Protein AF-A0A845QQ57-F1 (afdb_monomer_lite)

Structure (mmCIF, N/CA/C/O backbone):
data_AF-A0A845QQ57-F1
#
_entry.id   AF-A0A845QQ57-F1
#
loop_
_atom_site.group_PDB
_atom_site.id
_atom_site.type_symbol
_atom_site.label_atom_id
_atom_site.label_alt_id
_atom_site.label_comp_id
_atom_site.label_asym_id
_atom_site.label_entity_id
_atom_site.label_seq_id
_atom_site.pdbx_PDB_ins_code
_atom_site.Cartn_x
_atom_site.Cartn_y
_atom_site.Cartn_z
_atom_site.occupancy
_atom_site.B_iso_or_equiv
_atom_site.auth_seq_id
_atom_site.auth_comp_id
_atom_site.auth_asym_id
_atom_site.auth_atom_id
_atom_site.pdbx_PDB_model_num
ATOM 1 N N . MET A 1 1 ? -27.580 30.326 22.589 1.00 35.38 1 MET A N 1
ATOM 2 C CA . MET A 1 1 ? -28.104 28.944 22.524 1.00 35.38 1 MET A CA 1
ATOM 3 C C . MET A 1 1 ? -27.007 28.004 22.996 1.00 35.38 1 MET A C 1
ATOM 5 O O . MET A 1 1 ? -25.997 27.880 22.315 1.00 35.38 1 MET A O 1
ATOM 9 N N . GLY A 1 2 ? -27.140 27.475 24.214 1.00 32.56 2 GLY A N 1
ATOM 10 C CA . GLY A 1 2 ? -26.112 26.666 24.874 1.00 32.56 2 GLY A CA 1
ATOM 11 C C . GLY A 1 2 ? -26.039 25.252 24.303 1.00 32.56 2 GLY A C 1
ATOM 12 O O . GLY A 1 2 ? -27.071 24.632 24.064 1.00 32.56 2 GLY A O 1
ATOM 13 N N . ARG A 1 3 ? -24.820 24.754 24.075 1.00 31.44 3 ARG A N 1
ATOM 14 C CA . ARG A 1 3 ? -24.555 23.356 23.721 1.00 31.44 3 ARG A CA 1
ATOM 15 C C . ARG A 1 3 ? -23.976 22.660 24.949 1.00 31.44 3 ARG A C 1
ATOM 17 O O . ARG A 1 3 ? -22.948 23.081 25.473 1.00 31.44 3 ARG A O 1
ATOM 24 N N . TYR A 1 4 ? -24.680 21.641 25.424 1.00 33.72 4 TYR A N 1
ATOM 25 C CA . TYR A 1 4 ? -24.275 20.802 26.543 1.00 33.72 4 TYR A CA 1
ATOM 26 C C . TYR A 1 4 ? -23.057 19.962 26.132 1.00 33.72 4 TYR A C 1
ATOM 28 O O . TYR A 1 4 ? -23.135 19.158 25.208 1.00 33.72 4 TYR A O 1
ATOM 36 N N . PHE A 1 5 ? -21.925 20.178 26.802 1.00 31.48 5 PHE A N 1
ATOM 37 C CA . PHE A 1 5 ? -20.729 19.343 26.697 1.00 31.48 5 PHE A CA 1
ATOM 38 C C . PHE A 1 5 ? -20.850 18.186 27.693 1.00 31.48 5 PHE A C 1
ATOM 40 O O . PHE A 1 5 ? -20.710 18.396 28.899 1.00 31.48 5 PHE A O 1
ATOM 47 N N . TYR A 1 6 ? -21.066 16.964 27.208 1.00 32.72 6 TYR A N 1
ATOM 48 C CA . TYR A 1 6 ? -20.829 15.766 28.012 1.00 32.72 6 TYR A CA 1
ATOM 49 C C . TYR A 1 6 ? -19.316 15.540 28.109 1.00 32.72 6 TYR A C 1
ATOM 51 O O . TYR A 1 6 ? -18.673 15.081 27.169 1.00 32.72 6 TYR A O 1
ATOM 59 N N . LYS A 1 7 ? -18.726 15.913 29.249 1.00 33.28 7 LYS A N 1
ATOM 60 C CA . LYS A 1 7 ? -17.353 15.541 29.606 1.00 33.28 7 LYS A CA 1
ATOM 61 C C . LYS A 1 7 ? -17.366 14.089 30.084 1.00 33.28 7 LYS A C 1
ATOM 63 O O . LYS A 1 7 ? -17.662 13.836 31.247 1.00 33.28 7 LYS A O 1
ATOM 68 N N . HIS A 1 8 ? -17.032 13.142 29.215 1.00 32.25 8 HIS A N 1
ATOM 69 C CA . HIS A 1 8 ? -16.633 11.811 29.665 1.00 32.25 8 HIS A CA 1
ATOM 70 C C . HIS A 1 8 ? -15.231 11.914 30.285 1.00 32.25 8 HIS A C 1
ATOM 72 O O . HIS A 1 8 ? -14.228 11.951 29.579 1.00 32.25 8 HIS A O 1
ATOM 78 N N . GLN A 1 9 ? -15.158 12.024 31.614 1.00 32.19 9 GLN A N 1
ATOM 79 C CA . GLN A 1 9 ? -13.936 11.743 32.369 1.00 32.19 9 GLN A CA 1
ATOM 80 C C . GLN A 1 9 ? -13.833 10.222 32.548 1.00 32.19 9 GLN A C 1
ATOM 82 O O . GLN A 1 9 ? -14.700 9.651 33.212 1.00 32.19 9 GLN A O 1
ATOM 87 N N . PRO A 1 10 ? -12.807 9.543 32.007 1.00 36.72 10 PRO A N 1
ATOM 88 C CA . PRO A 1 10 ? -12.546 8.165 32.381 1.00 36.72 10 PRO A CA 1
ATOM 89 C C . PRO A 1 10 ? -11.956 8.169 33.795 1.00 36.72 10 PRO A C 1
ATOM 91 O O . PRO A 1 10 ? -10.810 8.565 34.011 1.00 36.72 10 PRO A O 1
ATOM 94 N N . LEU A 1 11 ? -12.757 7.763 34.780 1.00 35.47 11 LEU A N 1
ATOM 95 C CA . LEU A 1 11 ? -12.258 7.417 36.107 1.00 35.47 11 LEU A CA 1
ATOM 96 C C . LEU A 1 11 ? -11.446 6.125 35.977 1.00 35.47 11 LEU A C 1
ATOM 98 O O . LEU A 1 11 ? -11.976 5.022 36.053 1.00 35.47 11 LEU A O 1
ATOM 102 N N . PHE A 1 12 ? -10.145 6.272 35.742 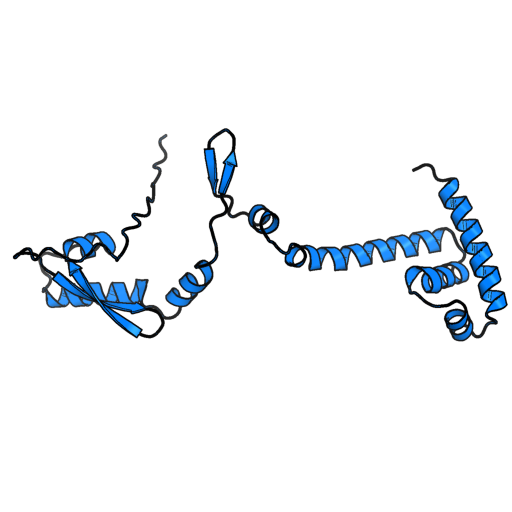1.00 35.31 12 PHE A N 1
ATOM 103 C CA . PHE A 1 12 ? -9.181 5.184 35.830 1.00 35.31 12 PHE A CA 1
ATOM 104 C C . PHE A 1 12 ? -8.993 4.853 37.316 1.00 35.31 12 PHE A C 1
ATOM 106 O O . PHE A 1 12 ? -8.159 5.449 37.997 1.00 35.31 12 PHE A O 1
ATOM 113 N N . VAL A 1 13 ? -9.823 3.960 37.856 1.00 37.81 13 VAL A N 1
ATOM 114 C CA . VAL A 1 13 ? -9.622 3.419 39.206 1.00 37.81 13 VAL A CA 1
ATOM 115 C C . VAL A 1 13 ? -8.731 2.182 39.068 1.00 37.81 13 VAL A C 1
ATOM 117 O O . VAL A 1 13 ? -9.157 1.193 38.471 1.00 37.81 13 VAL A O 1
ATOM 120 N N . PRO A 1 14 ? -7.479 2.207 39.555 1.00 34.34 14 PRO A N 1
ATOM 121 C CA . PRO A 1 14 ? -6.607 1.045 39.486 1.00 34.34 14 PRO A CA 1
ATOM 122 C C . PRO A 1 14 ? -7.184 -0.095 40.338 1.00 34.34 14 PRO A C 1
ATOM 124 O O . PRO A 1 14 ? -7.413 0.059 41.537 1.00 34.34 14 PRO A O 1
ATOM 127 N N . ILE A 1 15 ? -7.353 -1.263 39.710 1.00 42.34 15 ILE A N 1
ATOM 128 C CA . ILE A 1 15 ? -7.886 -2.519 40.282 1.00 42.34 15 ILE A CA 1
ATOM 129 C C . ILE A 1 15 ? -7.126 -2.965 41.554 1.00 42.34 15 ILE A C 1
ATOM 131 O O . ILE A 1 15 ? -7.646 -3.713 42.376 1.00 42.34 15 ILE A O 1
ATOM 135 N N . ALA A 1 16 ? -5.914 -2.452 41.778 1.00 34.31 16 ALA A N 1
ATOM 136 C CA . ALA A 1 16 ? -5.083 -2.771 42.937 1.00 34.31 16 ALA A CA 1
ATOM 137 C C . ALA A 1 16 ? -5.539 -2.134 44.272 1.00 34.31 16 ALA A C 1
ATOM 139 O O . ALA A 1 16 ? -4.949 -2.439 45.308 1.00 34.31 16 ALA A O 1
ATOM 140 N N . LEU A 1 17 ? -6.566 -1.272 44.285 1.00 35.88 17 LEU A N 1
ATOM 141 C CA . LEU A 1 17 ? -7.010 -0.552 45.491 1.00 35.88 17 LEU A CA 1
ATOM 142 C C . LEU A 1 17 ? -8.365 -1.026 46.063 1.00 35.88 17 LEU A C 1
ATOM 144 O O . LEU A 1 17 ? -9.049 -0.258 46.732 1.00 35.88 17 LEU A O 1
ATOM 148 N N . LEU A 1 18 ? -8.769 -2.276 45.817 1.00 42.62 18 LEU A N 1
ATOM 149 C CA . LEU A 1 18 ? -10.039 -2.848 46.303 1.00 42.62 18 LEU A CA 1
ATOM 150 C C . LEU A 1 18 ? -9.841 -3.989 47.317 1.00 42.62 18 LEU A C 1
ATOM 152 O O . LEU A 1 18 ? -10.572 -4.974 47.332 1.00 42.62 18 LEU A O 1
ATOM 156 N N . LEU A 1 19 ? -8.863 -3.857 48.217 1.00 40.50 19 LEU A N 1
ATOM 157 C CA . LEU A 1 19 ? -8.761 -4.724 49.393 1.00 40.50 19 LEU A CA 1
ATOM 158 C C . LEU A 1 19 ? -8.943 -3.912 50.682 1.00 40.50 19 LEU A C 1
ATOM 160 O O . LEU A 1 19 ? -8.091 -3.110 51.051 1.00 40.50 19 LEU A O 1
ATOM 164 N N . ARG A 1 20 ? -10.038 -4.240 51.387 1.00 44.47 20 ARG A N 1
ATOM 165 C CA . ARG A 1 20 ? -10.545 -3.758 52.693 1.00 44.47 20 ARG A CA 1
ATOM 166 C C . ARG A 1 20 ? -11.447 -2.519 52.656 1.00 44.47 20 ARG A C 1
ATOM 168 O O . ARG A 1 20 ? -10.981 -1.394 52.684 1.00 44.47 20 ARG A O 1
ATOM 175 N N . THR A 1 21 ? -12.745 -2.737 52.878 1.00 34.38 21 THR A N 1
ATOM 176 C CA . THR A 1 21 ? -13.335 -2.750 54.234 1.00 34.38 21 THR A CA 1
ATOM 177 C C . THR A 1 21 ? -14.645 -3.550 54.240 1.00 34.38 21 THR A C 1
ATOM 179 O O . THR A 1 21 ? -15.500 -3.389 53.377 1.00 34.38 21 THR A O 1
ATOM 182 N N . ARG A 1 22 ? -14.802 -4.446 55.223 1.00 42.28 22 ARG A N 1
ATOM 183 C CA . ARG A 1 22 ? -16.035 -5.209 55.469 1.00 42.28 22 ARG A CA 1
ATOM 184 C C . ARG A 1 22 ? -17.038 -4.256 56.140 1.00 42.28 22 ARG A C 1
ATOM 186 O O . ARG A 1 22 ? -16.945 -4.041 57.345 1.00 42.28 22 ARG A O 1
ATOM 193 N N . GLN A 1 23 ? -17.956 -3.658 55.381 1.00 41.00 23 GLN A N 1
ATOM 194 C CA . GLN A 1 23 ? -19.104 -2.933 55.940 1.00 41.00 23 GLN A CA 1
ATOM 195 C C . GLN A 1 23 ? -20.359 -3.809 55.867 1.00 41.00 23 GLN A C 1
ATOM 197 O O . GLN A 1 23 ? -20.761 -4.287 54.810 1.00 41.00 23 GLN A O 1
ATOM 202 N N . LYS A 1 24 ? -20.937 -4.063 57.042 1.00 40.62 24 LYS A N 1
ATOM 203 C CA . LYS A 1 24 ? -22.117 -4.899 57.276 1.00 40.62 24 LYS A CA 1
ATOM 204 C C . LYS A 1 24 ? -23.354 -4.076 56.884 1.00 40.62 24 LYS A C 1
ATOM 206 O O . LYS A 1 24 ? -23.683 -3.134 57.5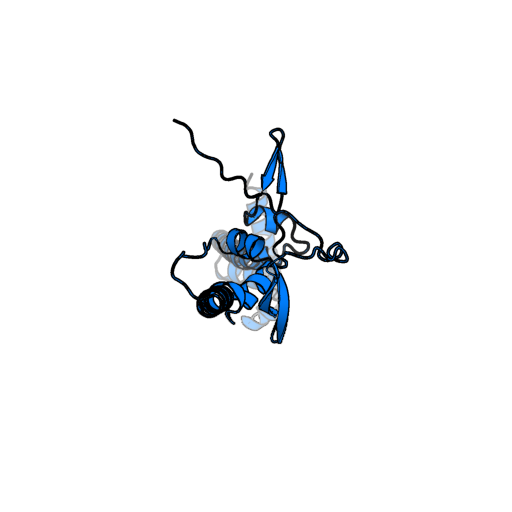95 1.00 40.62 24 LYS A O 1
ATOM 211 N N . GLY A 1 25 ? -23.974 -4.394 55.745 1.00 47.09 25 GLY A N 1
ATOM 212 C CA . GLY A 1 25 ? -25.158 -3.690 55.216 1.00 47.09 25 GLY A CA 1
ATOM 213 C C . GLY A 1 25 ? -25.165 -3.429 53.703 1.00 47.09 25 GLY A C 1
ATOM 214 O O . GLY A 1 25 ? -26.110 -2.833 53.202 1.00 47.09 25 GLY A O 1
ATOM 215 N N . ARG A 1 26 ? -24.132 -3.852 52.966 1.00 56.88 26 ARG A N 1
ATOM 216 C CA . ARG A 1 26 ? -24.067 -3.707 51.506 1.00 56.88 26 ARG A CA 1
ATOM 217 C C . ARG A 1 26 ? -24.726 -4.910 50.828 1.00 56.88 26 ARG A C 1
ATOM 219 O O . ARG A 1 26 ? -24.289 -6.035 51.058 1.00 56.88 26 ARG A O 1
ATOM 226 N N . ASN A 1 27 ? -25.759 -4.678 50.014 1.00 69.94 27 ASN A N 1
ATOM 227 C CA . ASN A 1 27 ? -26.255 -5.688 49.078 1.00 69.94 27 ASN A CA 1
ATOM 228 C C . ASN A 1 27 ? -25.204 -5.855 47.975 1.00 69.94 27 ASN A C 1
ATOM 230 O O . ASN A 1 27 ? -25.083 -5.010 47.085 1.00 69.94 27 ASN A O 1
ATOM 234 N N . ILE A 1 28 ? -24.384 -6.894 48.123 1.00 77.12 28 ILE A N 1
ATOM 235 C CA . ILE A 1 28 ? -23.295 -7.249 47.215 1.00 77.12 28 ILE A CA 1
ATOM 236 C C . ILE A 1 28 ? -23.767 -8.439 46.392 1.00 77.12 28 ILE A C 1
ATOM 238 O O . ILE A 1 28 ? -24.149 -9.470 46.946 1.00 77.12 28 ILE A O 1
ATOM 242 N N . MET A 1 29 ? -23.710 -8.287 45.079 1.00 84.00 29 MET A N 1
ATOM 243 C CA . MET A 1 29 ? -24.126 -9.268 44.096 1.00 84.00 29 MET A CA 1
ATOM 244 C C . MET A 1 29 ? -22.903 -9.836 43.369 1.00 84.00 29 MET A C 1
ATOM 246 O O . MET A 1 29 ? -21.892 -9.151 43.193 1.00 84.00 29 MET A O 1
ATOM 250 N N . LYS A 1 30 ? -22.977 -11.104 42.954 1.00 86.56 30 LYS A N 1
ATOM 251 C CA . LYS A 1 30 ? -21.941 -11.757 42.146 1.00 86.56 30 LYS A CA 1
ATOM 252 C C . LYS A 1 30 ? -22.325 -11.726 40.675 1.00 86.56 30 LYS A C 1
ATOM 254 O O . LYS A 1 30 ? -23.258 -12.418 40.285 1.00 86.56 30 LYS A O 1
ATOM 259 N N . ILE A 1 31 ? -21.562 -11.000 39.866 1.00 87.44 31 ILE A N 1
ATOM 260 C CA . ILE A 1 31 ? -21.742 -10.947 38.409 1.00 87.44 31 ILE A CA 1
ATOM 261 C C . ILE A 1 31 ? -20.700 -11.803 37.693 1.00 87.44 31 ILE A C 1
ATOM 263 O O . ILE A 1 31 ? -19.575 -11.954 38.174 1.00 87.44 31 ILE A O 1
ATOM 267 N N . LYS A 1 32 ? -21.056 -12.340 36.524 1.00 87.88 32 LYS A N 1
ATOM 268 C CA . LYS A 1 32 ? -20.139 -13.063 35.633 1.00 87.88 32 LYS A CA 1
ATOM 269 C C . LYS A 1 32 ? -19.777 -12.201 34.430 1.00 87.88 32 LYS A C 1
ATOM 271 O O . LYS A 1 32 ? -20.653 -11.806 33.662 1.00 87.88 32 LYS A O 1
ATOM 276 N N . ILE A 1 33 ? -18.483 -11.962 34.245 1.00 83.44 33 ILE A N 1
ATOM 277 C CA . ILE A 1 33 ? -17.931 -11.246 33.092 1.00 83.44 33 ILE A CA 1
ATOM 278 C C . ILE A 1 33 ? -16.975 -12.167 32.352 1.00 83.44 33 ILE A C 1
ATOM 280 O O . ILE A 1 33 ? -16.139 -12.832 32.961 1.00 83.44 33 ILE A O 1
ATOM 284 N N . ARG A 1 34 ? -17.082 -12.197 31.029 1.00 78.94 34 ARG A N 1
ATOM 285 C CA . ARG A 1 34 ? -16.163 -12.915 30.162 1.00 78.94 34 ARG A CA 1
ATOM 286 C C . ARG A 1 34 ? -14.922 -12.062 29.929 1.00 78.94 34 ARG A C 1
ATOM 288 O O . ARG A 1 34 ? -15.000 -10.966 29.384 1.00 78.94 34 ARG A O 1
ATOM 295 N N . TYR A 1 35 ? -13.769 -12.597 30.300 1.00 67.06 35 TYR A N 1
ATOM 296 C CA . TYR A 1 35 ? -12.469 -12.039 29.959 1.00 67.06 35 TYR A CA 1
ATOM 297 C C . TYR A 1 35 ? -11.741 -13.047 29.073 1.00 67.06 35 TYR A C 1
ATOM 299 O O . TYR A 1 35 ? -11.567 -14.204 29.450 1.00 67.06 35 TYR A O 1
ATOM 307 N N . GLU A 1 36 ? -11.349 -12.629 27.869 1.00 68.81 36 GLU A N 1
ATOM 308 C CA . GLU A 1 36 ? -10.822 -13.542 26.846 1.00 68.81 36 GLU A CA 1
ATOM 309 C C . GLU A 1 36 ? -11.837 -14.643 26.488 1.00 68.81 36 GLU A C 1
ATOM 311 O O . GLU A 1 36 ? -12.828 -14.383 25.797 1.00 68.81 36 GLU A O 1
ATOM 316 N N . ASN A 1 37 ? -11.615 -15.864 26.970 1.00 70.06 37 ASN A N 1
ATOM 317 C CA . ASN A 1 37 ? -12.494 -17.011 26.752 1.00 70.06 37 ASN A CA 1
ATOM 318 C C . ASN A 1 37 ? -13.040 -17.608 28.052 1.00 70.06 37 ASN A C 1
ATOM 320 O O . ASN A 1 37 ? -13.709 -18.637 28.006 1.00 70.06 37 ASN A O 1
ATOM 324 N N . GLU A 1 38 ? -12.789 -16.964 29.191 1.00 78.12 38 GLU A N 1
ATOM 325 C CA . GLU A 1 38 ? -13.137 -17.495 30.506 1.00 78.12 38 GLU A CA 1
ATOM 326 C C . GLU A 1 38 ? -14.060 -16.538 31.261 1.00 78.12 38 GLU A C 1
ATOM 328 O O . GLU A 1 38 ? -13.922 -15.315 31.190 1.00 78.12 38 GLU A O 1
ATOM 333 N N . TYR A 1 39 ? -15.019 -17.099 31.998 1.00 81.19 39 TYR A N 1
ATOM 334 C CA . TYR A 1 39 ? -15.880 -16.322 32.883 1.00 81.19 39 TYR A CA 1
ATOM 335 C C . TYR A 1 39 ? -15.179 -16.088 34.218 1.00 81.19 39 TYR A C 1
ATOM 337 O O . TYR A 1 39 ? -14.787 -17.030 34.905 1.00 81.19 39 TYR A O 1
ATOM 345 N N . GLN A 1 40 ? -15.087 -14.825 34.610 1.00 82.06 40 GLN A N 1
ATOM 346 C CA . GLN A 1 40 ? -14.656 -14.394 35.930 1.00 82.06 40 GLN A CA 1
ATOM 347 C C . GLN A 1 40 ? -15.861 -13.894 36.723 1.00 82.06 40 GLN A C 1
ATOM 349 O O . GLN A 1 40 ? -16.780 -13.286 36.174 1.00 82.06 40 GLN A O 1
ATOM 354 N N . THR A 1 41 ? -15.859 -14.153 38.028 1.00 86.25 41 THR A N 1
ATOM 355 C CA . THR A 1 41 ? -16.898 -13.677 38.945 1.00 86.25 41 THR A CA 1
ATOM 356 C C . THR A 1 41 ? -16.401 -12.477 39.731 1.00 86.25 41 THR A C 1
ATOM 358 O O . THR A 1 41 ? -15.361 -12.573 40.385 1.00 86.25 41 THR A O 1
ATOM 361 N N . LEU A 1 42 ? -17.158 -11.383 39.717 1.00 84.62 42 LEU A N 1
ATOM 362 C CA . LEU A 1 42 ? -16.874 -10.183 40.502 1.00 84.62 42 LEU A CA 1
ATOM 363 C C . LEU A 1 42 ? -17.966 -9.974 41.549 1.00 84.62 42 LEU A C 1
ATOM 365 O O . LEU A 1 42 ? -19.146 -10.153 41.261 1.00 84.62 42 LEU A O 1
ATOM 369 N N . GLU A 1 43 ? -17.563 -9.594 42.759 1.00 84.62 43 GLU A N 1
ATOM 370 C CA . GLU A 1 43 ? -18.467 -9.160 43.827 1.00 84.62 43 GLU A CA 1
ATOM 371 C C . GLU A 1 43 ? -18.617 -7.637 43.736 1.00 84.62 43 GLU A C 1
ATOM 373 O O . GLU A 1 43 ? -17.646 -6.912 43.950 1.00 84.62 43 GLU A O 1
ATOM 378 N N . VAL A 1 44 ? -19.811 -7.160 43.379 1.00 82.38 44 VAL A N 1
ATOM 379 C CA . VAL A 1 44 ? -20.095 -5.738 43.126 1.00 82.38 44 VAL A CA 1
ATOM 380 C C . VAL A 1 44 ? -21.314 -5.302 43.935 1.00 82.38 44 VAL A C 1
ATOM 382 O O . VAL A 1 44 ? -22.244 -6.075 44.151 1.00 82.38 44 VAL A O 1
ATOM 385 N N . GLU A 1 45 ? -21.321 -4.062 44.415 1.00 83.62 45 GLU A N 1
ATOM 386 C CA . GLU A 1 45 ? -22.466 -3.500 45.136 1.00 83.62 45 GLU A CA 1
ATOM 387 C C . GLU A 1 45 ? -23.618 -3.155 44.186 1.00 83.62 45 GLU A C 1
ATOM 389 O O . GLU A 1 45 ? -23.396 -2.598 43.112 1.00 83.62 45 GLU A O 1
ATOM 394 N N . ASN A 1 46 ? -24.866 -3.393 44.608 1.00 79.38 46 ASN A N 1
ATOM 395 C CA . ASN A 1 46 ? -26.043 -3.083 43.783 1.00 79.38 46 ASN A CA 1
ATOM 396 C C . ASN A 1 46 ? -26.076 -1.618 43.330 1.00 79.38 46 ASN A C 1
ATOM 398 O O . ASN A 1 46 ? -26.323 -1.354 42.163 1.00 79.38 46 ASN A O 1
ATOM 402 N N . VAL A 1 47 ? -25.732 -0.670 44.207 1.00 77.81 47 VAL A N 1
ATOM 403 C CA . VAL A 1 47 ? -25.693 0.766 43.866 1.00 77.81 47 VAL A CA 1
ATOM 404 C C . VAL A 1 47 ? -24.651 1.073 42.780 1.00 77.81 47 VAL A C 1
ATOM 406 O O . VAL A 1 47 ? -24.833 1.983 41.971 1.00 77.81 47 VAL A O 1
ATOM 409 N N . GLU A 1 48 ? -23.541 0.332 42.749 1.00 79.12 48 GLU A N 1
ATOM 410 C CA . GLU A 1 48 ? -22.531 0.473 41.698 1.00 79.12 48 GLU A CA 1
ATOM 411 C C . GLU A 1 48 ? -23.027 -0.125 40.380 1.00 79.12 48 GLU A C 1
ATOM 413 O O . GLU A 1 48 ? -22.843 0.497 39.336 1.00 79.12 48 GLU A O 1
ATOM 418 N N . LEU A 1 49 ? -23.721 -1.269 40.427 1.00 80.31 49 LEU A N 1
ATOM 419 C CA . LEU A 1 49 ? -24.348 -1.892 39.257 1.00 80.31 49 LEU A CA 1
ATOM 420 C C . LEU A 1 49 ? -25.448 -1.017 38.655 1.00 80.31 49 LEU A C 1
ATOM 422 O O . LEU A 1 49 ? -25.480 -0.845 37.438 1.00 80.31 49 LEU A O 1
ATOM 426 N N . GLU A 1 50 ? -26.294 -0.406 39.485 1.00 77.88 50 GLU A N 1
ATOM 427 C CA . GLU A 1 50 ? -27.339 0.519 39.038 1.00 77.88 50 GLU A CA 1
ATOM 428 C C . GLU A 1 50 ? -26.735 1.703 38.280 1.00 77.88 50 GLU A C 1
ATOM 430 O O . GLU A 1 50 ? -27.185 2.049 37.190 1.00 77.88 50 GLU A O 1
ATOM 435 N N . ARG A 1 51 ? -25.661 2.297 38.819 1.00 80.31 51 ARG A N 1
ATOM 436 C CA . ARG A 1 51 ? -24.944 3.402 38.164 1.00 80.31 51 ARG A CA 1
ATOM 437 C C . ARG A 1 51 ? -24.221 2.959 36.901 1.00 80.31 51 ARG A C 1
ATOM 439 O O . ARG A 1 51 ? -24.178 3.712 35.933 1.00 80.31 51 ARG A O 1
ATOM 446 N N . TRP A 1 52 ? -23.622 1.772 36.922 1.00 79.12 52 TRP A N 1
ATOM 447 C CA . TRP A 1 52 ? -22.822 1.268 35.813 1.00 79.12 52 TRP A CA 1
ATOM 448 C C . TRP A 1 52 ? -23.693 0.859 34.625 1.00 79.12 52 TRP A C 1
ATOM 450 O O . TRP A 1 52 ? -23.398 1.216 33.484 1.00 79.12 52 TRP A O 1
ATOM 460 N N . LEU A 1 53 ? -24.787 0.148 34.884 1.00 78.69 53 LEU A N 1
ATOM 461 C CA . LEU A 1 53 ? -25.688 -0.347 33.848 1.00 78.69 53 LEU A CA 1
ATOM 462 C C . LEU A 1 53 ? -26.819 0.637 33.525 1.00 78.69 53 LEU A C 1
ATOM 464 O O . LEU A 1 53 ? -27.453 0.496 32.477 1.00 78.69 53 LEU A O 1
ATOM 468 N N . ASN A 1 54 ? -27.014 1.659 34.368 1.00 77.12 54 ASN A N 1
ATOM 469 C CA . ASN A 1 54 ? -28.123 2.612 34.322 1.00 77.12 54 ASN A CA 1
ATOM 470 C C . ASN A 1 54 ? -29.487 1.903 34.373 1.00 77.12 54 ASN A C 1
ATOM 472 O O . ASN A 1 54 ? -30.373 2.159 33.558 1.00 77.12 54 ASN A O 1
ATOM 476 N N . ILE A 1 55 ? -29.615 0.967 35.313 1.00 74.75 55 ILE A N 1
ATOM 477 C CA . ILE A 1 55 ? -30.816 0.165 35.561 1.00 74.75 55 ILE A CA 1
ATOM 478 C C . ILE A 1 55 ? -31.230 0.433 36.999 1.00 74.75 55 ILE A C 1
ATOM 480 O O . ILE A 1 55 ? -30.396 0.346 37.890 1.00 74.75 55 ILE A O 1
ATOM 484 N N . SER A 1 56 ? -32.494 0.774 37.226 1.00 71.50 56 SER A N 1
ATOM 485 C CA . SER A 1 56 ? -33.054 0.917 38.570 1.00 71.50 56 SER A CA 1
ATOM 486 C C . SER A 1 56 ? -33.791 -0.351 38.981 1.00 71.50 56 SER A C 1
ATOM 488 O O . SER A 1 56 ? -34.425 -0.998 38.135 1.00 71.50 56 SER A O 1
ATOM 490 N N . ILE A 1 57 ? -33.761 -0.663 40.276 1.00 67.38 57 ILE A N 1
ATOM 491 C CA . ILE A 1 57 ? -34.653 -1.669 40.846 1.00 67.38 57 ILE A CA 1
ATOM 492 C C . ILE A 1 57 ? -36.109 -1.177 40.749 1.00 67.38 57 ILE A C 1
ATOM 494 O O . ILE A 1 57 ? -36.394 -0.015 41.050 1.00 67.38 57 ILE A O 1
ATOM 498 N N . SER A 1 58 ? -37.019 -2.011 40.252 1.00 67.81 58 SER A N 1
ATOM 499 C CA . SER A 1 58 ? -38.457 -1.711 40.246 1.00 67.81 58 SER A CA 1
ATOM 500 C C . SER A 1 58 ? -39.103 -2.176 41.557 1.00 67.81 58 SER A C 1
ATOM 502 O O . SER A 1 58 ? -38.659 -3.154 42.149 1.00 67.81 58 SER A O 1
ATOM 504 N N . GLU A 1 59 ? -40.116 -1.464 42.064 1.00 59.59 59 GLU A N 1
ATOM 505 C CA . GLU A 1 59 ? -40.707 -1.758 43.388 1.00 59.59 59 GLU A CA 1
ATOM 506 C C . GLU A 1 59 ? -41.421 -3.125 43.452 1.00 59.59 59 GLU A C 1
ATOM 508 O O . GLU A 1 59 ? -41.614 -3.660 44.544 1.00 59.59 59 GLU A O 1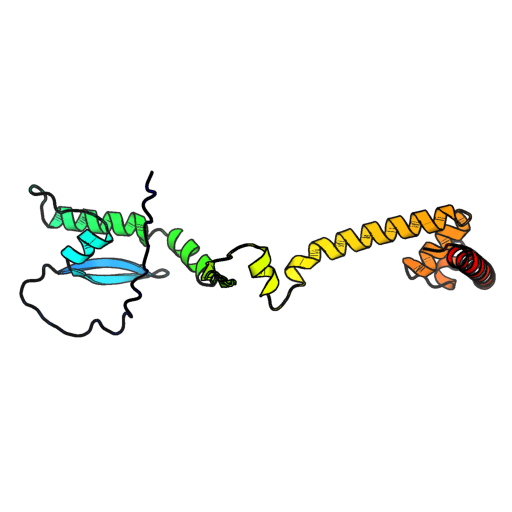
ATOM 513 N N . ASP A 1 60 ? -41.748 -3.713 42.295 1.00 62.25 60 ASP A N 1
ATOM 514 C CA . ASP A 1 60 ? -42.529 -4.948 42.167 1.00 62.25 60 ASP A CA 1
ATOM 515 C C . ASP A 1 60 ? -41.693 -6.183 41.767 1.00 62.25 60 ASP A C 1
ATOM 517 O O . ASP A 1 60 ? -42.251 -7.272 41.612 1.00 62.25 60 ASP A O 1
ATOM 521 N N . GLU A 1 61 ? -40.376 -6.048 41.558 1.00 66.62 61 GLU A N 1
ATOM 522 C CA . GLU A 1 61 ? -39.531 -7.163 41.105 1.00 66.62 61 GLU A CA 1
ATOM 523 C C . GLU A 1 61 ? -38.897 -7.939 42.261 1.00 66.62 61 GLU A C 1
ATOM 525 O O . GLU A 1 61 ? -38.471 -7.378 43.273 1.00 66.62 61 GLU A O 1
ATOM 530 N N . SER A 1 62 ? -38.828 -9.264 42.111 1.00 76.50 62 SER A N 1
ATOM 531 C CA . SER A 1 62 ? -38.109 -10.092 43.072 1.00 76.50 62 SER A CA 1
ATOM 532 C C . SER A 1 62 ? -36.602 -9.845 42.961 1.00 76.50 62 SER A C 1
ATOM 534 O O . SER A 1 62 ? -36.080 -9.495 41.899 1.00 76.50 62 SER A O 1
ATOM 536 N N . GLN A 1 63 ? -35.880 -10.062 44.063 1.00 74.00 63 GLN A N 1
ATOM 537 C CA . GLN A 1 63 ? -34.420 -9.953 44.074 1.00 74.00 63 GLN A CA 1
ATOM 538 C C . GLN A 1 63 ? -33.782 -10.884 43.026 1.00 74.00 63 GLN A C 1
ATOM 540 O O . GLN A 1 63 ? -32.815 -10.498 42.382 1.00 74.00 63 GLN A O 1
ATOM 545 N N . GLU A 1 64 ? -34.347 -12.074 42.808 1.00 79.25 64 GLU A N 1
ATOM 546 C CA . GLU A 1 64 ? -33.855 -13.035 41.812 1.00 79.25 64 GLU A CA 1
ATOM 547 C C . GLU A 1 64 ? -34.061 -12.532 40.373 1.00 79.25 64 GLU A C 1
ATOM 549 O O . GLU A 1 64 ? -33.147 -12.631 39.552 1.00 79.25 64 GLU A O 1
ATOM 554 N N . ASP A 1 65 ? -35.212 -11.919 40.074 1.00 83.00 65 ASP A N 1
ATOM 555 C CA . ASP A 1 65 ? -35.498 -11.352 38.748 1.00 83.00 65 ASP A CA 1
ATOM 556 C C . ASP A 1 65 ? -34.600 -10.147 38.436 1.00 83.00 65 ASP A C 1
ATOM 558 O O . ASP A 1 65 ? -34.113 -9.998 37.310 1.00 83.00 65 ASP A O 1
ATOM 562 N N . TYR A 1 66 ? -34.337 -9.302 39.440 1.00 81.62 66 TYR A N 1
ATOM 563 C CA . TYR A 1 66 ? -33.364 -8.216 39.324 1.00 81.62 66 TYR A CA 1
ATOM 564 C C . TYR A 1 66 ? -31.979 -8.767 38.990 1.00 81.62 66 TYR A C 1
ATOM 566 O O . TYR A 1 66 ? -31.300 -8.267 38.088 1.00 81.62 66 TYR A O 1
ATOM 574 N N . GLU A 1 67 ? -31.571 -9.830 39.687 1.00 83.50 67 GLU A N 1
ATOM 575 C CA . GLU A 1 67 ? -30.257 -10.417 39.492 1.00 83.50 67 GLU A CA 1
ATOM 576 C C . GLU A 1 67 ? -30.080 -11.031 38.103 1.00 83.50 67 GLU A C 1
ATOM 578 O O . GLU A 1 67 ? -29.061 -10.795 37.442 1.00 83.50 67 GLU A O 1
ATOM 583 N N . GLN A 1 68 ? -31.104 -11.733 37.620 1.00 85.81 68 GLN A N 1
ATOM 584 C CA . GLN A 1 68 ? -31.116 -12.288 36.274 1.00 85.81 68 GLN A CA 1
ATOM 585 C C . GLN A 1 68 ? -31.052 -11.184 35.210 1.00 85.81 68 GLN A C 1
ATOM 587 O O . GLN A 1 68 ? -30.221 -11.254 34.305 1.00 85.81 68 GLN A O 1
ATOM 592 N N . ARG A 1 69 ? -31.846 -10.114 35.354 1.00 85.00 69 ARG A N 1
ATOM 593 C CA . ARG A 1 69 ? -31.859 -8.985 34.407 1.00 85.00 69 ARG A CA 1
ATOM 594 C C . ARG A 1 69 ? -30.498 -8.303 34.299 1.00 85.00 69 ARG A C 1
ATOM 596 O O . ARG A 1 69 ? -30.059 -7.956 33.203 1.00 85.00 69 ARG A O 1
ATOM 603 N N . ILE A 1 70 ? -29.825 -8.098 35.429 1.00 85.69 70 ILE A N 1
ATOM 604 C CA . ILE A 1 70 ? -28.481 -7.513 35.463 1.00 85.69 70 ILE A CA 1
ATOM 605 C C . ILE A 1 70 ? -27.493 -8.414 34.719 1.00 85.69 70 ILE A C 1
ATOM 607 O O . ILE A 1 70 ? -26.713 -7.926 33.898 1.00 85.69 70 ILE A O 1
ATOM 611 N N . GLN A 1 71 ? -27.545 -9.724 34.965 1.00 87.00 71 GLN A N 1
ATOM 612 C CA . GLN A 1 71 ? -26.654 -10.669 34.305 1.00 87.00 71 GLN A CA 1
ATOM 613 C C . GLN A 1 71 ? -26.912 -10.751 32.793 1.00 87.00 71 GLN A C 1
ATOM 615 O O . GLN A 1 71 ? -25.948 -10.795 32.028 1.00 87.00 71 GLN A O 1
ATOM 620 N N . ASP A 1 72 ? -28.170 -10.698 32.353 1.00 86.88 72 ASP A N 1
ATOM 621 C CA . ASP A 1 72 ? -28.540 -10.704 30.933 1.00 86.88 72 ASP A CA 1
ATOM 622 C C . ASP A 1 72 ? -28.013 -9.458 30.206 1.00 86.88 72 ASP A C 1
ATOM 624 O O . ASP A 1 72 ? -27.439 -9.554 29.120 1.00 86.88 72 ASP A O 1
ATOM 628 N N . VAL A 1 73 ? -28.121 -8.282 30.835 1.00 86.31 73 VAL A N 1
ATOM 629 C CA . VAL A 1 73 ? -27.580 -7.027 30.288 1.00 86.31 73 VAL A CA 1
ATOM 630 C C . VAL A 1 73 ? -26.057 -7.075 30.196 1.00 86.31 73 VAL A C 1
ATOM 632 O O . VAL A 1 73 ? -25.480 -6.563 29.234 1.00 86.31 73 VAL A O 1
ATOM 635 N N . ILE A 1 74 ? -25.387 -7.681 31.179 1.00 84.50 74 ILE A N 1
ATOM 636 C CA . ILE A 1 74 ? -23.932 -7.857 31.147 1.00 84.50 74 ILE A CA 1
ATOM 637 C C . ILE A 1 74 ? -23.532 -8.817 30.027 1.00 84.50 74 ILE A C 1
ATOM 639 O O . ILE A 1 74 ? -22.576 -8.536 29.299 1.00 84.50 74 ILE A O 1
ATOM 643 N N . GLU A 1 75 ? -24.272 -9.911 29.849 1.00 84.44 75 GLU A N 1
ATOM 644 C CA . GLU A 1 75 ? -24.008 -10.860 28.773 1.00 84.44 75 GLU A CA 1
ATOM 645 C C . GLU A 1 75 ? -24.149 -10.181 27.405 1.00 84.44 75 GLU A C 1
ATOM 647 O O . GLU A 1 75 ? -23.267 -10.287 26.549 1.00 84.44 75 GLU A O 1
ATOM 652 N N . GLU A 1 76 ? -25.218 -9.398 27.242 1.00 84.12 76 GLU A N 1
ATOM 653 C CA . GLU A 1 76 ? -25.497 -8.663 26.019 1.00 84.12 76 GLU A CA 1
ATOM 654 C C . GLU A 1 76 ? -24.492 -7.534 25.760 1.00 84.12 76 GLU A C 1
ATOM 656 O O . GLU A 1 76 ? -24.147 -7.288 24.611 1.00 84.12 76 GLU A O 1
ATOM 661 N N . ARG A 1 77 ? -24.016 -6.805 26.768 1.00 78.38 77 ARG A N 1
ATOM 662 C CA . ARG A 1 77 ? -23.143 -5.643 26.522 1.00 78.38 77 ARG A CA 1
ATOM 663 C C . ARG A 1 77 ? -21.661 -5.973 26.539 1.00 78.38 77 ARG A C 1
ATOM 665 O O . ARG A 1 77 ? -20.908 -5.362 25.788 1.00 78.38 77 ARG A O 1
ATOM 672 N N . PHE A 1 78 ? -21.245 -6.899 27.395 1.00 76.06 78 PHE A N 1
ATOM 673 C CA . PHE A 1 78 ? -19.834 -7.085 27.731 1.00 76.06 78 PHE A CA 1
ATOM 674 C C . PHE A 1 78 ? -19.312 -8.489 27.424 1.00 76.06 78 PHE A C 1
ATOM 676 O O . PHE A 1 78 ? -18.123 -8.621 27.140 1.00 76.06 78 PHE A O 1
ATOM 683 N N . ASN A 1 79 ? -20.165 -9.522 27.413 1.00 79.94 79 ASN A N 1
ATOM 684 C CA . ASN A 1 79 ? -19.711 -10.904 27.196 1.00 79.94 79 ASN A CA 1
ATOM 685 C C . ASN A 1 79 ? -19.911 -11.408 25.760 1.00 79.94 79 ASN A C 1
ATOM 687 O O . ASN A 1 79 ? -19.594 -12.571 25.474 1.00 79.94 79 ASN A O 1
ATOM 691 N N . ARG A 1 80 ? -20.389 -10.559 24.835 1.00 74.00 80 ARG A N 1
ATOM 692 C CA . ARG A 1 80 ? -20.539 -10.974 23.438 1.00 74.00 80 ARG A CA 1
ATOM 693 C C . ARG A 1 80 ? -19.186 -11.408 22.847 1.00 74.00 80 ARG A C 1
ATOM 695 O O . ARG A 1 80 ? -18.163 -10.755 23.083 1.00 74.00 80 ARG A O 1
ATOM 702 N N . PRO A 1 81 ? -19.154 -12.497 22.060 1.00 65.69 81 PRO A N 1
ATOM 703 C CA . PRO A 1 81 ? -17.911 -13.039 21.507 1.00 65.69 81 PRO A CA 1
ATOM 704 C C . PRO A 1 81 ? -17.193 -12.071 20.546 1.00 65.69 81 PRO A C 1
ATOM 706 O O . PRO A 1 81 ? -15.970 -12.112 20.425 1.00 65.69 81 PRO A O 1
ATOM 709 N N . ASP A 1 82 ? -17.937 -11.188 19.884 1.00 63.09 82 ASP A N 1
ATOM 710 C CA . ASP A 1 82 ? -17.454 -10.145 18.975 1.00 63.09 82 ASP A CA 1
ATOM 711 C C . ASP A 1 82 ? -16.973 -8.878 19.708 1.00 63.09 82 ASP A C 1
ATOM 713 O O . ASP A 1 82 ? -15.986 -8.270 19.290 1.00 63.09 82 ASP A O 1
ATOM 717 N N . TYR A 1 83 ? -17.583 -8.519 20.843 1.00 55.12 83 TYR A N 1
ATOM 718 C CA . TYR A 1 83 ? -17.193 -7.352 21.652 1.00 55.12 83 TYR A CA 1
ATOM 719 C C . TYR A 1 83 ? -15.735 -7.434 22.131 1.00 55.12 83 TYR A C 1
ATOM 721 O O . TYR A 1 83 ? -14.971 -6.468 22.045 1.00 55.12 83 TYR A O 1
ATOM 729 N N . ASN A 1 84 ? -15.303 -8.629 22.543 1.00 55.66 84 ASN A N 1
ATOM 730 C CA . ASN A 1 84 ? -13.925 -8.862 22.968 1.00 55.66 84 ASN A CA 1
ATOM 731 C C . ASN A 1 84 ? -12.911 -8.758 21.806 1.00 55.66 84 ASN A C 1
ATOM 733 O O . ASN A 1 84 ? -11.726 -8.507 22.025 1.00 55.66 84 ASN A O 1
ATOM 737 N N . SER A 1 85 ? -13.369 -8.895 20.557 1.00 57.84 85 SER A N 1
ATOM 738 C CA . SER A 1 85 ? -12.526 -8.698 19.373 1.00 57.84 85 SER A CA 1
ATOM 739 C C . SER A 1 85 ? -12.300 -7.213 19.082 1.00 57.84 85 SER A C 1
ATOM 741 O O . SER A 1 85 ? -11.166 -6.830 18.800 1.00 57.84 85 SER A O 1
ATOM 743 N N . TRP A 1 86 ? -13.329 -6.368 19.235 1.00 52.84 86 TRP A N 1
ATOM 744 C CA . TRP A 1 86 ? -13.214 -4.911 19.064 1.00 52.84 86 TRP A CA 1
ATOM 745 C C . TRP A 1 86 ? -12.248 -4.294 20.086 1.00 52.84 86 TRP A C 1
ATOM 747 O O . TRP A 1 86 ? -11.311 -3.584 19.727 1.00 52.84 86 TRP A O 1
ATOM 757 N N . HIS A 1 87 ? -12.393 -4.6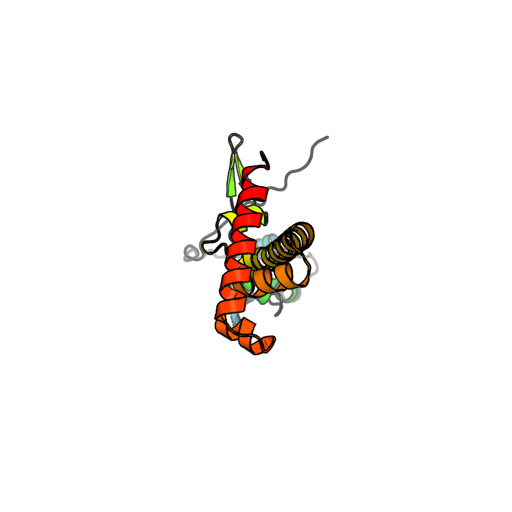50 21.366 1.00 56.47 87 HIS A N 1
ATOM 758 C CA . HIS A 1 87 ? -11.516 -4.141 22.427 1.00 56.47 87 HIS A CA 1
ATOM 759 C C . HIS A 1 87 ? -10.068 -4.652 22.323 1.00 56.47 87 HIS A C 1
ATOM 761 O O . HIS A 1 87 ? -9.136 -3.967 22.745 1.00 56.47 87 HIS A O 1
ATOM 767 N N . LYS A 1 88 ? -9.861 -5.835 21.727 1.00 58.25 88 LYS A N 1
ATOM 768 C CA . LYS A 1 88 ? -8.530 -6.352 21.377 1.00 58.25 88 LYS A CA 1
ATOM 769 C C . LYS A 1 88 ? -7.902 -5.564 20.224 1.00 58.25 88 LYS A C 1
ATOM 771 O O . LYS A 1 88 ? -6.700 -5.317 20.269 1.00 58.25 88 LYS A O 1
ATOM 776 N N . HIS A 1 89 ? -8.702 -5.172 19.232 1.00 55.34 89 HIS A N 1
ATOM 777 C CA . HIS A 1 89 ? -8.256 -4.388 18.079 1.00 55.34 89 HIS A CA 1
ATOM 778 C C . HIS A 1 89 ? -7.818 -2.973 18.487 1.00 55.34 89 HIS A C 1
ATOM 780 O O . HIS A 1 89 ? -6.741 -2.530 18.103 1.00 55.34 89 HIS A O 1
ATOM 786 N N . ASP A 1 90 ? -8.589 -2.313 19.356 1.00 55.72 90 ASP A N 1
ATOM 787 C CA . ASP A 1 90 ? -8.309 -0.939 19.799 1.00 55.72 90 ASP A CA 1
ATOM 788 C C . ASP A 1 90 ? -7.337 -0.832 20.983 1.00 55.72 90 ASP A C 1
ATOM 790 O O . ASP A 1 90 ? -6.958 0.268 21.382 1.00 55.72 90 ASP A O 1
ATOM 794 N N . ARG A 1 91 ? -6.858 -1.957 21.536 1.00 58.78 91 ARG A N 1
ATOM 795 C CA . ARG A 1 91 ? -5.918 -1.971 22.678 1.00 58.78 91 ARG A CA 1
ATOM 796 C C . ARG A 1 91 ? -4.592 -1.261 22.383 1.00 58.78 91 ARG A C 1
ATOM 798 O O . ARG A 1 91 ? -3.891 -0.856 23.309 1.00 58.78 91 ARG A O 1
ATOM 805 N N . HIS A 1 92 ? -4.250 -1.133 21.102 1.00 57.12 92 HIS A N 1
ATOM 806 C CA . HIS A 1 92 ? -3.020 -0.512 20.615 1.00 57.12 92 HIS A CA 1
ATOM 807 C C . HIS A 1 92 ? -3.266 0.741 19.766 1.00 57.12 92 HIS A C 1
ATOM 809 O O . HIS A 1 92 ? -2.301 1.386 19.353 1.00 57.12 92 HIS A O 1
ATOM 815 N N . THR A 1 93 ? -4.528 1.127 19.555 1.00 53.50 93 THR A N 1
ATOM 816 C CA . THR A 1 93 ? -4.881 2.390 18.902 1.00 53.50 93 THR A CA 1
ATOM 817 C C . THR A 1 93 ? -4.739 3.503 19.939 1.00 53.50 93 THR A C 1
ATOM 819 O O . THR A 1 93 ? -5.685 3.884 20.620 1.00 53.50 93 THR A O 1
ATOM 822 N N . GLY A 1 94 ? -3.512 3.974 20.157 1.00 55.78 94 GLY A N 1
ATOM 823 C CA . GLY A 1 94 ? -3.270 5.101 21.054 1.00 55.78 94 GLY A CA 1
ATOM 824 C C . GLY A 1 94 ? -3.842 6.399 20.480 1.00 55.78 94 GLY A C 1
ATOM 825 O O . GLY A 1 94 ? -3.653 6.681 19.301 1.00 55.78 94 GLY A O 1
ATOM 826 N N . ASN A 1 95 ? -4.472 7.226 21.319 1.00 60.88 95 ASN A N 1
ATOM 827 C CA . ASN A 1 95 ? -4.933 8.545 20.891 1.00 60.88 95 ASN A CA 1
ATOM 828 C C . ASN A 1 95 ? -3.726 9.453 20.603 1.00 60.88 95 ASN A C 1
ATOM 830 O O . ASN A 1 95 ? -2.909 9.742 21.487 1.00 60.88 95 ASN A O 1
ATOM 834 N N . ALA A 1 96 ? -3.585 9.906 19.360 1.00 56.81 96 ALA A N 1
ATOM 835 C CA . ALA A 1 96 ? -2.546 10.841 18.976 1.00 56.81 96 ALA A CA 1
ATOM 836 C C . ALA A 1 96 ? -2.952 12.262 19.377 1.00 56.81 96 ALA A C 1
ATOM 838 O O . ALA A 1 96 ? -3.916 12.813 18.871 1.00 56.81 96 ALA A O 1
ATOM 839 N N . TYR A 1 97 ? -2.208 12.883 20.292 1.00 60.03 97 TYR A N 1
ATOM 840 C CA . TYR A 1 97 ? -2.467 14.259 20.729 1.00 60.03 97 TYR A CA 1
ATOM 841 C C . TYR A 1 97 ? -1.455 15.245 20.148 1.00 60.03 97 TYR A C 1
ATOM 843 O O . TYR A 1 97 ? -0.250 15.008 20.252 1.00 60.03 97 TYR A O 1
ATOM 851 N N . MET A 1 98 ? -1.911 16.379 19.619 1.00 59.97 98 MET A N 1
ATOM 852 C CA . MET A 1 98 ? -1.049 17.489 19.201 1.00 59.97 98 MET A CA 1
ATOM 853 C C . MET A 1 98 ? -1.229 18.687 20.139 1.00 59.97 98 MET A C 1
ATOM 855 O O . MET A 1 98 ? -2.344 19.024 20.540 1.00 59.97 98 MET A O 1
ATOM 859 N N . LYS A 1 99 ? -0.120 19.331 20.517 1.00 60.59 99 LYS A N 1
ATOM 860 C CA . LYS A 1 99 ? -0.122 20.556 21.328 1.00 60.59 99 LYS A CA 1
ATOM 861 C C . LYS A 1 99 ? -0.169 21.764 20.389 1.00 60.59 99 LYS A C 1
ATOM 863 O O . LYS A 1 99 ? 0.791 22.001 19.663 1.00 60.59 99 LYS A O 1
ATOM 868 N N . SER A 1 100 ? -1.261 22.521 20.421 1.00 63.56 100 SER A N 1
ATOM 869 C CA . SER A 1 100 ? -1.365 23.853 19.814 1.00 63.56 100 SER A CA 1
ATOM 870 C C . SER A 1 100 ? -1.253 24.938 20.893 1.00 63.56 100 SER A C 1
ATOM 872 O O . SER A 1 100 ? -1.302 24.646 22.091 1.00 63.56 100 SER A O 1
ATOM 874 N N . LYS A 1 101 ? -1.124 26.203 20.476 1.00 67.62 101 LYS A N 1
ATOM 875 C CA . LYS A 1 101 ? -1.113 27.370 21.375 1.00 67.62 101 LYS A CA 1
ATOM 876 C C . LYS A 1 101 ? -2.392 27.473 22.221 1.00 67.62 101 LYS A C 1
ATOM 878 O O . LYS A 1 101 ? -2.320 27.939 23.352 1.00 67.62 101 LYS A O 1
ATOM 883 N N . ASP A 1 102 ? -3.511 26.962 21.708 1.00 64.31 102 ASP A N 1
ATOM 884 C CA . ASP A 1 102 ? -4.828 27.010 22.361 1.00 64.31 102 ASP A CA 1
ATOM 885 C C . ASP A 1 102 ? -5.158 25.761 23.202 1.00 64.31 102 ASP A C 1
ATOM 887 O O . ASP A 1 102 ? -6.213 25.696 23.831 1.00 64.31 102 ASP A O 1
ATOM 891 N N . GLY A 1 103 ? -4.276 24.752 23.233 1.00 69.94 103 GLY A N 1
ATOM 892 C CA . GLY A 1 103 ? -4.485 23.536 24.023 1.00 69.94 103 GLY A CA 1
ATOM 893 C C . GLY A 1 103 ? -4.023 22.246 23.348 1.00 69.94 103 GLY A C 1
ATOM 894 O O . GLY A 1 103 ? -3.372 22.244 22.307 1.00 69.94 103 GLY A O 1
ATOM 895 N N . THR A 1 104 ? -4.333 21.115 23.987 1.00 56.31 104 THR A N 1
ATOM 896 C CA . THR A 1 104 ? -4.025 19.773 23.461 1.00 56.31 104 THR A CA 1
ATOM 897 C C . THR A 1 104 ? -5.256 19.234 22.744 1.00 56.31 104 THR A C 1
ATOM 899 O O . THR A 1 104 ? -6.304 19.119 23.373 1.00 56.31 104 THR A O 1
ATOM 902 N N . ILE A 1 105 ? -5.135 18.929 21.454 1.00 62.62 105 ILE A N 1
ATOM 903 C CA . ILE A 1 105 ? -6.227 18.410 20.623 1.00 62.62 105 ILE A CA 1
ATOM 904 C C . ILE A 1 105 ? -5.924 16.943 20.315 1.00 62.62 105 ILE A C 1
ATOM 906 O O . ILE A 1 105 ? -4.781 16.604 20.001 1.00 62.62 105 ILE A O 1
ATOM 910 N N . GLU A 1 106 ? -6.924 16.073 20.446 1.00 58.59 106 GLU A N 1
ATOM 911 C CA . GLU A 1 106 ? -6.854 14.699 19.948 1.00 58.59 106 GLU A CA 1
ATOM 912 C C . GLU A 1 106 ? -6.977 14.727 18.425 1.00 58.59 106 GLU A C 1
ATOM 914 O O . GLU A 1 106 ? -7.966 15.200 17.873 1.00 58.59 106 GLU A O 1
ATOM 919 N N . VAL A 1 107 ? -5.935 14.263 17.755 1.00 60.34 107 VAL A N 1
ATOM 920 C CA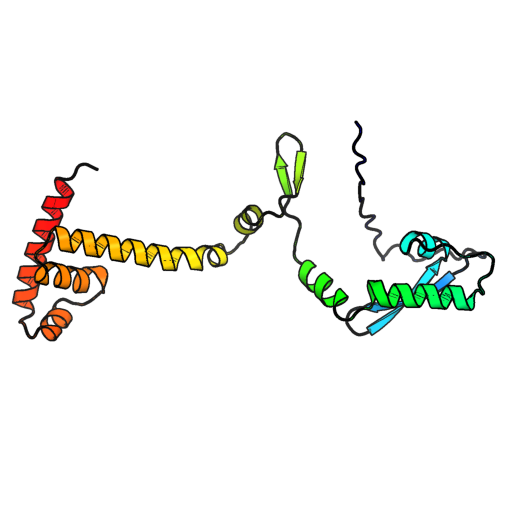 . VAL A 1 107 ? -5.783 14.251 16.306 1.00 60.34 107 VAL A CA 1
ATOM 921 C C . VAL A 1 107 ? -5.589 12.799 15.893 1.00 60.34 107 VAL A C 1
ATOM 923 O O . VAL A 1 107 ? -4.551 12.428 15.368 1.00 60.34 107 VAL A O 1
ATOM 926 N N . ASN A 1 108 ? -6.581 11.946 16.142 1.00 56.50 108 ASN A N 1
ATOM 927 C CA . ASN A 1 108 ? -6.649 10.605 15.548 1.00 56.50 108 ASN A CA 1
ATOM 928 C C . ASN A 1 108 ? -7.025 10.688 14.052 1.00 56.50 108 ASN A C 1
ATOM 930 O O . ASN A 1 108 ? -7.906 9.982 13.577 1.00 56.50 108 ASN A O 1
ATOM 934 N N . ALA A 1 109 ? -6.394 11.609 13.322 1.00 61.72 109 ALA A N 1
ATOM 935 C CA . ALA A 1 109 ? -6.476 11.704 11.873 1.00 61.72 109 ALA A CA 1
ATOM 936 C C . ALA A 1 109 ? -5.383 10.822 11.261 1.00 61.72 109 ALA A C 1
ATOM 938 O O . ALA A 1 109 ? -4.296 10.702 11.835 1.00 61.72 109 ALA A O 1
ATOM 939 N N . GLU A 1 110 ? -5.649 10.248 10.090 1.00 59.16 110 GLU A N 1
ATOM 940 C CA . GLU A 1 110 ? -4.687 9.432 9.335 1.00 59.16 110 GLU A CA 1
ATOM 941 C C . GLU A 1 110 ? -3.301 10.092 9.217 1.00 59.16 110 GLU A C 1
ATOM 943 O O . GLU A 1 110 ? -2.286 9.460 9.503 1.00 59.16 110 GLU A O 1
ATOM 948 N N . GLU A 1 111 ? -3.261 11.399 8.962 1.00 58.44 111 GLU A N 1
ATOM 949 C CA . GLU A 1 111 ? -2.060 12.250 8.946 1.00 58.44 111 GLU A CA 1
ATOM 950 C C . GLU A 1 111 ? -1.189 12.134 10.215 1.00 58.44 111 GLU A C 1
ATOM 952 O O . GLU A 1 111 ? 0.036 12.015 10.150 1.00 58.44 111 GLU A O 1
ATOM 957 N N . ALA A 1 112 ? -1.804 12.143 11.400 1.00 62.81 112 ALA A N 1
ATOM 958 C CA . ALA A 1 112 ? -1.075 12.106 12.667 1.00 62.81 112 ALA A CA 1
ATOM 959 C C . ALA A 1 112 ? -0.526 10.708 12.987 1.00 62.81 112 ALA A C 1
ATOM 961 O O . ALA A 1 112 ? 0.516 10.586 13.641 1.00 62.81 112 ALA A O 1
ATOM 962 N N . ILE A 1 113 ? -1.222 9.667 12.522 1.00 64.94 113 ILE A N 1
ATOM 963 C CA . ILE A 1 113 ? -0.793 8.270 12.628 1.00 64.94 113 ILE A CA 1
ATOM 964 C C . ILE A 1 113 ? 0.391 8.034 11.681 1.00 64.94 113 ILE A C 1
ATOM 966 O O . ILE A 1 113 ? 1.424 7.533 12.127 1.00 64.94 113 ILE A O 1
ATOM 970 N N . MET A 1 114 ? 0.297 8.497 10.429 1.00 65.25 114 MET A N 1
ATOM 971 C CA . MET A 1 114 ? 1.399 8.464 9.456 1.00 65.25 114 MET A CA 1
ATOM 972 C C . MET A 1 114 ? 2.642 9.204 9.966 1.00 65.25 114 MET A C 1
ATOM 974 O O . MET A 1 114 ? 3.755 8.683 9.891 1.00 65.25 114 MET A O 1
ATOM 978 N N . TYR A 1 115 ? 2.477 10.394 10.557 1.00 64.12 115 TYR A N 1
ATOM 979 C CA . TYR A 1 115 ? 3.603 11.184 11.068 1.00 64.12 115 TYR A CA 1
ATOM 980 C C . TYR A 1 115 ? 4.394 10.472 12.180 1.00 64.12 115 TYR A C 1
ATOM 982 O O . TYR A 1 115 ? 5.611 10.646 12.283 1.00 64.12 115 TYR A O 1
ATOM 990 N N . ARG A 1 116 ? 3.714 9.685 13.025 1.00 60.31 116 ARG A N 1
ATOM 991 C CA . ARG A 1 116 ? 4.317 8.982 14.172 1.00 60.31 116 ARG A CA 1
ATOM 992 C C . ARG A 1 116 ? 4.791 7.567 13.865 1.00 60.31 116 ARG A C 1
ATOM 994 O O . ARG A 1 116 ? 5.480 6.989 14.706 1.00 60.31 116 ARG A O 1
ATOM 1001 N N . ALA A 1 117 ? 4.418 7.001 12.721 1.00 67.06 117 ALA A N 1
ATOM 1002 C CA . ALA A 1 117 ? 4.851 5.669 12.338 1.00 67.06 117 ALA A CA 1
ATOM 1003 C C . ALA A 1 117 ? 6.384 5.615 12.234 1.00 67.06 117 ALA A C 1
ATOM 1005 O O . ALA A 1 117 ? 7.014 6.476 11.618 1.00 67.06 117 ALA A O 1
ATOM 1006 N N . ALA A 1 118 ? 6.986 4.602 12.863 1.00 68.50 118 ALA A N 1
ATOM 1007 C CA . ALA A 1 118 ? 8.428 4.367 12.781 1.00 68.50 118 ALA A CA 1
ATOM 1008 C C . ALA A 1 118 ? 8.851 3.957 11.363 1.00 68.50 118 ALA A C 1
ATOM 1010 O O . ALA A 1 118 ? 9.945 4.296 10.919 1.00 68.50 118 ALA A O 1
ATOM 1011 N N . ASP A 1 119 ? 7.957 3.260 10.663 1.00 67.12 119 ASP A N 1
ATOM 1012 C CA . ASP A 1 119 ? 8.107 2.878 9.271 1.00 67.12 119 ASP A CA 1
ATOM 1013 C C . ASP A 1 119 ? 7.013 3.555 8.440 1.00 67.12 119 ASP A C 1
ATOM 1015 O O . ASP A 1 119 ? 5.828 3.242 8.565 1.00 67.12 119 ASP A O 1
ATOM 1019 N N . LYS A 1 120 ? 7.424 4.528 7.626 1.00 68.25 120 LYS A N 1
ATOM 1020 C CA . LYS A 1 120 ? 6.533 5.299 6.750 1.00 68.25 120 LYS A CA 1
ATOM 1021 C C . LYS A 1 120 ? 6.293 4.606 5.407 1.00 68.25 120 LYS A C 1
ATOM 1023 O O . LYS A 1 120 ? 5.287 4.881 4.763 1.00 68.25 120 LYS A O 1
ATOM 1028 N N . SER A 1 121 ? 7.144 3.640 5.043 1.00 62.59 121 SER A N 1
ATOM 1029 C CA . SER A 1 121 ? 7.058 2.921 3.763 1.00 62.59 121 SER A CA 1
ATOM 1030 C C . SER A 1 121 ? 5.753 2.133 3.600 1.00 62.59 121 SER A C 1
ATOM 1032 O O . SER A 1 121 ? 5.282 1.922 2.486 1.00 62.59 121 SER A O 1
ATOM 1034 N N . VAL A 1 122 ? 5.115 1.763 4.716 1.00 64.81 122 VAL A N 1
ATOM 1035 C CA . VAL A 1 122 ? 3.795 1.115 4.752 1.00 64.81 122 VAL A CA 1
ATOM 1036 C C . VAL A 1 122 ? 2.698 2.003 4.146 1.00 64.81 122 VAL A C 1
ATOM 1038 O O . VAL A 1 122 ? 1.736 1.480 3.588 1.00 64.81 122 VAL A O 1
ATOM 1041 N N . PHE A 1 123 ? 2.845 3.329 4.225 1.00 61.50 123 PHE A N 1
ATOM 1042 C CA . PHE A 1 123 ? 1.904 4.299 3.653 1.00 61.50 123 PHE A CA 1
ATOM 1043 C C . PHE A 1 123 ? 2.321 4.756 2.249 1.00 61.50 123 PHE A C 1
ATOM 1045 O O . PHE A 1 123 ? 1.460 5.019 1.411 1.00 61.50 123 PHE A O 1
ATOM 1052 N N . ASP A 1 124 ? 3.626 4.769 1.968 1.00 57.16 124 ASP A N 1
ATOM 1053 C CA . ASP A 1 124 ? 4.183 5.226 0.688 1.00 57.16 124 ASP A CA 1
ATOM 1054 C C . ASP A 1 124 ? 4.190 4.134 -0.400 1.00 57.16 124 ASP A C 1
ATOM 1056 O O . ASP A 1 124 ? 4.252 4.440 -1.589 1.00 57.16 124 ASP A O 1
ATOM 1060 N N . GLY A 1 125 ? 4.036 2.853 -0.038 1.00 57.34 125 GLY A N 1
ATOM 1061 C CA . GLY A 1 125 ? 4.153 1.732 -0.982 1.00 57.34 125 GLY A CA 1
ATOM 1062 C C . GLY A 1 125 ? 3.174 1.759 -2.168 1.00 57.34 125 GLY A C 1
ATOM 1063 O O . GLY A 1 125 ? 3.488 1.231 -3.234 1.00 57.34 125 GLY A O 1
ATOM 1064 N N . SER A 1 126 ? 2.005 2.398 -2.021 1.00 54.78 126 SER A N 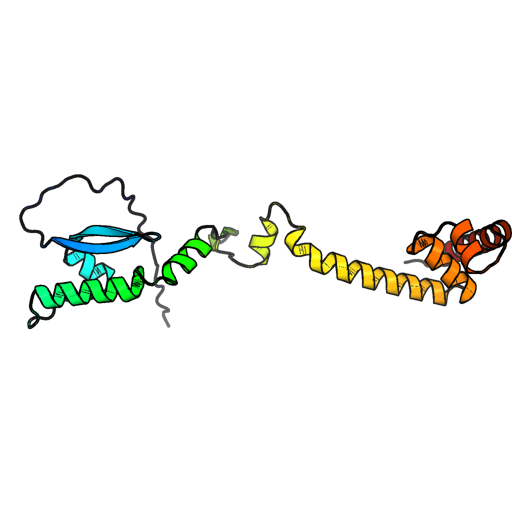1
ATOM 1065 C CA . SER A 1 126 ? 1.053 2.592 -3.129 1.00 54.78 126 SER A CA 1
ATOM 1066 C C . SER A 1 126 ? 1.360 3.825 -3.987 1.00 54.78 126 SER A C 1
ATOM 1068 O O . SER A 1 126 ? 0.900 3.887 -5.127 1.00 54.78 126 SER A O 1
ATOM 1070 N N . ILE A 1 127 ? 2.097 4.805 -3.457 1.00 53.44 127 ILE A N 1
ATOM 1071 C CA . ILE A 1 127 ? 2.479 6.028 -4.173 1.00 53.44 127 ILE A CA 1
ATOM 1072 C C . ILE A 1 127 ? 3.744 5.759 -4.990 1.00 53.44 127 ILE A C 1
ATOM 1074 O O . ILE A 1 127 ? 3.767 6.085 -6.173 1.00 53.44 127 ILE A O 1
ATOM 1078 N N . ASP A 1 128 ? 4.727 5.054 -4.427 1.00 52.06 128 ASP A N 1
ATOM 1079 C CA . ASP A 1 128 ? 5.983 4.720 -5.111 1.00 52.06 128 ASP A CA 1
ATOM 1080 C C . ASP A 1 128 ? 5.758 3.873 -6.376 1.00 52.06 128 ASP A C 1
ATOM 1082 O O . ASP A 1 128 ? 6.415 4.073 -7.397 1.00 52.06 128 ASP A O 1
ATOM 1086 N N . GLY A 1 129 ? 4.792 2.948 -6.356 1.00 52.66 129 GLY A N 1
ATOM 1087 C CA . GLY A 1 129 ? 4.471 2.107 -7.515 1.00 52.66 129 GLY A CA 1
ATOM 1088 C C . GLY A 1 129 ? 3.819 2.864 -8.679 1.00 52.66 129 GLY A C 1
ATOM 1089 O O . GLY A 1 129 ? 4.141 2.602 -9.837 1.00 52.66 129 GLY A O 1
ATOM 1090 N N . VAL A 1 130 ? 2.922 3.811 -8.382 1.00 52.81 130 VAL A N 1
ATOM 1091 C CA . VAL A 1 130 ? 2.201 4.609 -9.394 1.00 52.81 130 VAL A CA 1
ATOM 1092 C C . VAL A 1 130 ? 3.054 5.781 -9.884 1.00 52.81 130 VAL A C 1
ATOM 1094 O O . VAL A 1 130 ? 3.051 6.085 -11.075 1.00 52.81 130 VAL A O 1
ATOM 1097 N N . HIS A 1 131 ? 3.833 6.407 -8.998 1.00 52.84 131 HIS A N 1
ATOM 1098 C CA . HIS A 1 131 ? 4.739 7.498 -9.349 1.00 52.84 131 HIS A CA 1
ATOM 1099 C C . HIS A 1 131 ? 5.837 7.022 -10.310 1.00 52.84 131 HIS A C 1
ATOM 1101 O O . HIS A 1 131 ? 6.024 7.629 -11.360 1.00 52.84 131 HIS A O 1
ATOM 1107 N N . ASN A 1 132 ? 6.446 5.860 -10.042 1.00 57.84 132 ASN A N 1
ATOM 1108 C CA . ASN A 1 132 ? 7.461 5.273 -10.923 1.00 57.84 132 ASN A CA 1
ATOM 1109 C C . ASN A 1 132 ? 6.929 4.945 -12.332 1.00 57.84 132 ASN A C 1
ATOM 1111 O O . ASN A 1 132 ? 7.677 5.037 -13.304 1.00 57.84 132 ASN A O 1
ATOM 1115 N N . GLN A 1 133 ? 5.653 4.559 -12.470 1.00 60.62 133 GLN A N 1
ATOM 1116 C CA . GLN A 1 133 ? 5.054 4.268 -13.780 1.00 60.62 133 GLN A CA 1
ATOM 1117 C C . GLN A 1 133 ? 4.778 5.540 -14.586 1.00 60.62 133 GLN A C 1
ATOM 1119 O O . GLN A 1 133 ? 5.115 5.589 -15.767 1.00 60.62 133 GLN A O 1
ATOM 1124 N N . LEU A 1 134 ? 4.229 6.579 -13.948 1.00 60.16 134 LEU A N 1
ATOM 1125 C CA . LEU A 1 134 ? 3.971 7.863 -14.605 1.00 60.16 134 LEU A CA 1
ATOM 1126 C C . LEU A 1 134 ? 5.276 8.549 -15.035 1.00 60.16 134 LEU A C 1
ATOM 1128 O O . LEU A 1 134 ? 5.368 9.033 -16.161 1.00 60.16 134 LEU A O 1
ATOM 1132 N N . GLU A 1 135 ? 6.307 8.520 -14.186 1.00 70.31 135 GLU A N 1
ATOM 1133 C CA . GLU A 1 135 ? 7.632 9.055 -14.522 1.00 70.31 135 GLU A CA 1
ATOM 1134 C C . GLU A 1 135 ? 8.288 8.291 -15.683 1.00 70.31 135 GLU A C 1
ATOM 1136 O O . GLU A 1 135 ? 8.878 8.902 -16.579 1.00 70.31 135 GLU A O 1
ATOM 1141 N N . TYR A 1 136 ? 8.163 6.958 -15.710 1.00 81.50 136 TYR A N 1
ATOM 1142 C CA . TYR A 1 136 ? 8.678 6.133 -16.804 1.00 81.50 136 TYR A CA 1
ATOM 1143 C C . TYR A 1 136 ? 7.975 6.438 -18.134 1.00 81.50 136 TYR A C 1
ATOM 1145 O O . TYR A 1 136 ? 8.644 6.612 -19.159 1.00 81.50 136 TYR A O 1
ATOM 1153 N N . GLU A 1 137 ? 6.643 6.528 -18.131 1.00 84.50 137 GLU A N 1
ATOM 1154 C CA . GLU A 1 137 ? 5.858 6.840 -19.329 1.00 84.50 137 GLU A CA 1
ATOM 1155 C C . GLU A 1 137 ? 6.184 8.241 -19.867 1.00 84.50 137 GLU A C 1
ATOM 1157 O O . GLU A 1 137 ? 6.492 8.379 -21.055 1.00 84.50 137 GLU A O 1
ATOM 1162 N N . GLU A 1 138 ? 6.247 9.255 -19.000 1.00 84.00 138 GLU A N 1
ATOM 1163 C CA . GLU A 1 138 ? 6.605 10.629 -19.379 1.00 84.00 138 GLU A CA 1
ATOM 1164 C C . GLU A 1 138 ? 8.034 10.716 -19.950 1.00 84.00 138 GLU A C 1
ATOM 1166 O O . GLU A 1 138 ? 8.288 11.383 -20.966 1.00 84.00 138 GLU A O 1
ATOM 1171 N N . CYS A 1 139 ? 8.981 9.978 -19.359 1.00 84.06 139 CYS A N 1
ATOM 1172 C CA . CYS A 1 139 ? 10.342 9.869 -19.879 1.00 84.06 139 CYS A CA 1
ATOM 1173 C C . CYS A 1 139 ? 10.367 9.214 -21.268 1.00 84.06 139 CYS A C 1
ATOM 1175 O O . CYS A 1 139 ? 11.053 9.702 -22.176 1.00 84.06 139 CYS A O 1
ATOM 1177 N N . CYS A 1 140 ? 9.605 8.137 -21.469 1.00 88.81 140 CYS A N 1
ATOM 1178 C CA . CYS A 1 140 ? 9.508 7.449 -22.754 1.00 88.81 140 CYS A CA 1
ATOM 1179 C C . CYS A 1 140 ? 8.909 8.345 -23.846 1.00 88.81 140 CYS A C 1
ATOM 1181 O O . CYS A 1 140 ? 9.440 8.399 -24.961 1.00 88.81 140 CYS A O 1
ATOM 1183 N N . GLU A 1 141 ? 7.837 9.074 -23.541 1.00 89.81 141 GLU A N 1
ATOM 1184 C CA . GLU A 1 141 ? 7.210 10.019 -24.470 1.00 89.81 141 GLU A CA 1
ATOM 1185 C C . GLU A 1 141 ? 8.165 11.150 -24.855 1.00 89.81 141 GLU A C 1
ATOM 1187 O O . GLU A 1 141 ? 8.366 11.434 -26.044 1.00 89.81 141 GLU A O 1
ATOM 1192 N N . THR A 1 142 ? 8.843 11.731 -23.864 1.00 89.12 142 THR A N 1
ATOM 1193 C CA . THR A 1 142 ? 9.844 12.778 -24.086 1.00 89.12 142 THR A CA 1
ATOM 1194 C C . THR A 1 142 ? 10.950 12.286 -25.021 1.00 89.12 142 THR A C 1
ATOM 1196 O O . THR A 1 142 ? 11.281 12.954 -26.007 1.00 89.12 142 THR A O 1
ATOM 1199 N N . LEU A 1 143 ? 11.491 11.087 -24.787 1.00 91.31 143 LEU A N 1
ATOM 1200 C CA . LEU A 1 143 ? 12.527 10.496 -25.639 1.00 91.31 143 LEU A CA 1
ATOM 1201 C C . LEU A 1 143 ? 12.036 10.239 -27.071 1.00 91.31 143 LEU A C 1
ATOM 1203 O O . LEU A 1 143 ? 12.760 10.545 -28.027 1.00 91.31 143 LEU A O 1
ATOM 1207 N N . ARG A 1 144 ? 10.809 9.730 -27.236 1.00 92.25 144 ARG A N 1
ATOM 1208 C CA . ARG A 1 144 ? 10.191 9.489 -28.552 1.00 92.25 144 ARG A CA 1
ATOM 1209 C C . ARG A 1 144 ? 9.898 10.777 -29.319 1.00 92.25 144 ARG A C 1
ATOM 1211 O O . ARG A 1 144 ? 9.958 10.762 -30.545 1.00 92.25 144 ARG A O 1
ATOM 1218 N N . SER A 1 145 ? 9.662 11.896 -28.633 1.00 91.81 145 SER A N 1
ATOM 1219 C CA . SER A 1 145 ? 9.491 13.204 -29.283 1.00 91.81 145 SER A CA 1
ATOM 1220 C C . SER A 1 145 ? 10.808 13.783 -29.836 1.00 91.81 145 SER A C 1
ATOM 1222 O O . SER A 1 145 ? 10.823 14.456 -30.869 1.00 91.81 145 SER A O 1
ATOM 1224 N N . LEU A 1 146 ? 11.944 13.502 -29.183 1.00 90.19 146 LEU A N 1
ATOM 1225 C CA . LEU A 1 146 ? 13.252 14.095 -29.507 1.00 90.19 146 LEU A CA 1
ATOM 1226 C C . LEU A 1 146 ? 14.095 13.246 -30.477 1.00 90.19 146 LEU A C 1
ATOM 1228 O O . LEU A 1 146 ? 15.006 13.753 -31.162 1.00 90.19 146 LEU A O 1
ATOM 1232 N N . LEU A 1 147 ? 13.840 11.940 -30.527 1.00 92.81 147 LEU A N 1
ATOM 1233 C CA . LEU A 1 147 ? 14.602 10.955 -31.294 1.00 92.81 147 LEU A CA 1
ATOM 1234 C C . LEU A 1 147 ? 13.733 10.276 -32.359 1.00 92.81 147 LEU A C 1
ATOM 1236 O O . LEU A 1 147 ? 12.514 10.309 -32.322 1.00 92.81 147 LEU A O 1
ATOM 1240 N N . LYS A 1 148 ? 14.380 9.654 -33.354 1.00 93.50 148 LYS A N 1
ATOM 1241 C CA . LYS A 1 148 ? 13.659 8.788 -34.301 1.00 93.50 148 LYS A CA 1
ATOM 1242 C C . LYS A 1 148 ? 13.186 7.529 -33.557 1.00 93.50 148 LYS A C 1
ATOM 1244 O O . LYS A 1 148 ? 13.972 7.061 -32.735 1.00 93.50 148 LYS A O 1
ATOM 1249 N N . PRO A 1 149 ? 12.031 6.927 -33.901 1.00 91.88 149 PRO A N 1
ATOM 1250 C CA . PRO A 1 149 ? 11.438 5.811 -33.153 1.00 91.88 149 PRO A CA 1
ATOM 1251 C C . PRO A 1 149 ? 12.432 4.695 -32.794 1.00 91.88 149 PRO A C 1
ATOM 1253 O O . PRO A 1 149 ? 12.727 4.495 -31.625 1.00 91.88 149 PRO A O 1
ATOM 1256 N N . ALA A 1 150 ? 13.113 4.113 -33.788 1.00 90.31 150 ALA A N 1
ATOM 1257 C CA . ALA A 1 150 ? 14.098 3.046 -33.561 1.00 90.31 150 ALA A CA 1
ATOM 1258 C C . ALA A 1 150 ? 15.303 3.457 -32.685 1.00 90.31 150 ALA A C 1
ATOM 1260 O O . ALA A 1 150 ? 15.942 2.625 -32.053 1.00 90.31 150 ALA A O 1
ATOM 1261 N N . VAL A 1 151 ? 15.652 4.747 -32.656 1.00 92.44 151 VAL A N 1
ATOM 1262 C CA . VAL A 1 151 ? 16.735 5.269 -31.806 1.00 92.44 151 VAL A CA 1
ATOM 1263 C C . VAL A 1 151 ? 16.218 5.560 -30.396 1.00 92.44 151 VAL A C 1
ATOM 1265 O O . VAL A 1 151 ? 16.975 5.402 -29.444 1.00 92.44 151 VAL A O 1
ATOM 1268 N N . ALA A 1 152 ? 14.960 5.984 -30.264 1.00 93.75 152 ALA A N 1
ATOM 1269 C CA . ALA A 1 152 ? 14.300 6.186 -28.981 1.00 93.75 152 ALA A CA 1
ATOM 1270 C C . ALA A 1 152 ? 14.138 4.851 -28.248 1.00 93.75 152 ALA A C 1
ATOM 1272 O O . ALA A 1 152 ? 14.589 4.743 -27.115 1.00 93.75 152 ALA A O 1
ATOM 1273 N N . ASP A 1 153 ? 13.616 3.825 -28.924 1.00 93.31 153 ASP A N 1
ATOM 1274 C CA . ASP A 1 153 ? 13.412 2.497 -28.332 1.00 93.31 153 ASP A CA 1
ATOM 1275 C C . ASP A 1 153 ? 14.743 1.859 -27.894 1.00 93.31 153 ASP A C 1
ATOM 1277 O O . ASP A 1 153 ? 14.825 1.254 -26.832 1.00 93.31 153 ASP A O 1
ATOM 1281 N N . MET A 1 154 ? 15.826 2.081 -28.650 1.00 94.81 154 MET A N 1
ATOM 1282 C CA . MET A 1 154 ? 17.182 1.690 -28.242 1.00 94.81 154 MET A CA 1
ATOM 1283 C C . MET A 1 154 ? 17.642 2.403 -26.964 1.00 94.81 154 MET A C 1
ATOM 1285 O O . MET A 1 154 ? 18.276 1.790 -26.109 1.00 94.81 154 MET A O 1
ATOM 1289 N N . VAL A 1 155 ? 17.382 3.707 -26.837 1.00 94.38 155 VAL A N 1
ATOM 1290 C CA . VAL A 1 155 ? 17.776 4.466 -25.641 1.00 94.38 155 VAL A CA 1
ATOM 1291 C C . VAL A 1 155 ? 16.931 4.061 -24.437 1.00 94.38 155 VAL A C 1
ATOM 1293 O O . VAL A 1 155 ? 17.498 3.915 -23.363 1.00 94.38 155 VAL A O 1
ATOM 1296 N N . ILE A 1 156 ? 15.628 3.838 -24.615 1.00 94.12 156 ILE A N 1
ATOM 1297 C CA . ILE A 1 156 ? 14.725 3.351 -23.562 1.00 94.12 156 ILE A CA 1
ATOM 1298 C C . ILE A 1 156 ? 15.218 1.991 -23.055 1.00 94.12 156 ILE A C 1
ATOM 1300 O O . ILE A 1 156 ? 15.508 1.861 -21.870 1.00 94.12 156 ILE A O 1
ATOM 1304 N N . ALA A 1 157 ? 15.474 1.041 -23.957 1.00 93.19 157 ALA A N 1
ATOM 1305 C CA . ALA A 1 157 ? 15.957 -0.284 -23.579 1.00 93.19 157 ALA A CA 1
ATOM 1306 C C . ALA A 1 157 ? 17.276 -0.238 -22.786 1.00 93.19 157 ALA A C 1
ATOM 1308 O O . ALA A 1 157 ? 17.425 -0.901 -21.763 1.00 93.19 157 ALA A O 1
ATOM 1309 N N . ILE A 1 158 ? 18.247 0.561 -23.240 1.00 92.69 158 ILE A N 1
ATOM 1310 C CA . ILE A 1 158 ? 19.584 0.594 -22.629 1.00 92.69 158 ILE A CA 1
ATOM 1311 C C . ILE A 1 158 ? 19.620 1.443 -21.349 1.00 92.69 158 ILE A C 1
ATOM 1313 O O . ILE A 1 158 ? 20.312 1.093 -20.397 1.00 92.69 158 ILE A O 1
ATOM 1317 N N . ALA A 1 159 ? 18.931 2.587 -21.327 1.00 89.31 159 ALA A N 1
ATOM 1318 C CA . ALA A 1 159 ? 19.050 3.571 -20.249 1.00 89.31 159 ALA A CA 1
ATOM 1319 C C . ALA A 1 159 ? 17.939 3.477 -19.196 1.00 89.31 159 ALA A C 1
ATOM 1321 O O . ALA A 1 159 ? 18.186 3.866 -18.057 1.00 89.31 159 ALA A O 1
ATOM 1322 N N . LEU A 1 160 ? 16.747 2.997 -19.567 1.00 89.00 160 LEU A N 1
ATOM 1323 C CA . LEU A 1 160 ? 15.598 2.872 -18.666 1.00 89.00 160 LEU A CA 1
ATOM 1324 C C . LEU A 1 160 ? 15.324 1.406 -18.304 1.00 89.00 160 LEU A C 1
ATOM 1326 O O . LEU A 1 160 ? 15.170 1.102 -17.127 1.00 89.00 160 LEU A O 1
ATOM 1330 N N . ASP A 1 161 ? 15.357 0.490 -19.278 1.00 89.69 161 ASP A N 1
ATOM 1331 C CA . ASP A 1 161 ? 15.034 -0.931 -19.043 1.00 89.69 161 ASP A CA 1
ATOM 1332 C C . ASP A 1 161 ? 16.251 -1.773 -18.606 1.00 89.69 161 ASP A C 1
ATOM 1334 O O . ASP A 1 161 ? 16.121 -2.962 -18.313 1.00 89.69 161 ASP A O 1
ATOM 1338 N N . GLY A 1 162 ? 17.446 -1.173 -18.562 1.00 89.19 162 GLY A N 1
ATOM 1339 C CA . GLY A 1 162 ? 18.659 -1.794 -18.021 1.00 89.19 162 GLY A CA 1
ATOM 1340 C C . GLY A 1 162 ? 19.381 -2.781 -18.945 1.00 89.19 162 GLY A C 1
ATOM 1341 O O . GLY A 1 162 ? 20.256 -3.508 -18.476 1.00 89.19 162 GLY A O 1
ATOM 1342 N N . TYR A 1 163 ? 19.067 -2.810 -20.244 1.00 91.25 163 TYR A N 1
ATOM 1343 C CA . TYR A 1 163 ? 19.770 -3.668 -21.202 1.00 91.25 163 TYR A CA 1
ATOM 1344 C C . TYR A 1 163 ? 21.213 -3.205 -21.409 1.00 91.25 163 TYR A C 1
ATOM 1346 O O . TYR A 1 163 ? 21.505 -2.017 -21.569 1.00 91.25 163 TYR A O 1
ATOM 1354 N N . THR A 1 164 ? 22.137 -4.153 -21.539 1.00 92.88 164 THR A N 1
ATOM 1355 C CA . THR A 1 164 ? 23.459 -3.837 -22.083 1.00 92.88 164 THR A CA 1
ATOM 1356 C C . THR A 1 164 ? 23.377 -3.588 -23.593 1.00 92.88 164 THR A C 1
ATOM 1358 O O . THR A 1 164 ? 22.508 -4.100 -24.301 1.00 92.88 164 THR A O 1
ATOM 1361 N N . VAL A 1 165 ? 24.340 -2.833 -24.133 1.00 91.88 165 VAL A N 1
ATOM 1362 C CA . VAL A 1 165 ? 24.433 -2.575 -25.585 1.00 91.88 165 VAL A CA 1
ATOM 1363 C C . VAL A 1 165 ? 24.508 -3.882 -26.385 1.00 91.88 165 VAL A C 1
ATOM 1365 O O . VAL A 1 165 ? 23.955 -3.959 -27.478 1.00 91.88 165 VAL A O 1
ATOM 1368 N N . GLY A 1 166 ? 25.183 -4.903 -25.844 1.00 91.38 166 GLY A N 1
ATOM 1369 C CA . GLY A 1 166 ? 25.311 -6.214 -26.478 1.00 91.38 166 GLY A CA 1
ATOM 1370 C C . GLY A 1 166 ? 24.001 -7.000 -26.494 1.00 91.38 166 GLY A C 1
ATOM 1371 O O . GLY A 1 166 ? 23.649 -7.555 -27.531 1.00 91.38 166 GLY A O 1
ATOM 1372 N N . GLU A 1 167 ? 23.252 -7.000 -25.389 1.00 92.88 167 GLU A N 1
ATOM 1373 C CA . GLU A 1 167 ? 21.943 -7.665 -25.308 1.00 92.88 167 GLU A CA 1
ATOM 1374 C C . GLU A 1 167 ? 20.921 -7.017 -26.242 1.00 92.88 167 GLU A C 1
ATOM 1376 O O . GLU A 1 167 ? 20.213 -7.717 -26.964 1.00 92.88 167 GLU A O 1
ATOM 1381 N N . TYR A 1 168 ? 20.889 -5.682 -26.294 1.00 94.06 168 TYR A N 1
ATOM 1382 C CA . TYR A 1 168 ? 20.022 -4.974 -27.233 1.00 94.06 168 TYR A CA 1
ATOM 1383 C C . TYR A 1 168 ? 20.435 -5.208 -28.693 1.00 94.06 168 TYR A C 1
ATOM 1385 O O . TYR A 1 168 ? 19.589 -5.392 -29.559 1.00 94.06 168 TYR A O 1
ATOM 1393 N N . ALA A 1 169 ? 21.737 -5.239 -28.994 1.00 93.56 169 ALA A N 1
ATOM 1394 C CA . ALA A 1 169 ? 22.213 -5.541 -30.343 1.00 93.56 169 ALA A CA 1
ATOM 1395 C C . ALA A 1 169 ? 21.810 -6.954 -30.792 1.00 93.56 169 ALA A C 1
ATOM 1397 O O . ALA A 1 169 ? 21.332 -7.134 -31.912 1.00 93.56 169 ALA A O 1
ATOM 1398 N N . ALA A 1 170 ? 21.926 -7.936 -29.893 1.00 93.56 170 ALA A N 1
ATOM 1399 C CA . ALA A 1 170 ? 21.503 -9.307 -30.145 1.00 93.56 170 ALA A CA 1
ATOM 1400 C C . ALA A 1 170 ? 19.987 -9.423 -30.378 1.00 93.56 170 ALA A C 1
ATOM 1402 O O . ALA A 1 170 ? 19.575 -10.189 -31.248 1.00 93.56 170 ALA A O 1
ATOM 1403 N N . SER A 1 171 ? 19.160 -8.646 -29.665 1.00 90.75 171 SER A N 1
ATOM 1404 C CA . SER A 1 171 ? 17.697 -8.689 -29.823 1.00 90.75 171 SER A CA 1
ATOM 1405 C C . SER A 1 171 ? 17.215 -8.168 -31.182 1.00 90.75 171 SER A C 1
ATOM 1407 O O . SER A 1 171 ? 16.194 -8.634 -31.686 1.00 90.75 171 SER A O 1
ATOM 1409 N N . ILE A 1 172 ? 17.970 -7.259 -31.809 1.00 91.50 172 ILE A N 1
ATOM 1410 C CA . ILE A 1 172 ? 17.682 -6.725 -33.152 1.00 91.50 172 ILE A CA 1
ATOM 1411 C C . ILE A 1 172 ? 18.520 -7.376 -34.266 1.00 91.50 172 ILE A C 1
ATOM 1413 O O . ILE A 1 172 ? 18.369 -7.018 -35.433 1.00 91.50 172 ILE A O 1
ATOM 1417 N N . GLY A 1 173 ? 19.408 -8.318 -33.925 1.00 90.56 173 GLY A N 1
ATOM 1418 C CA . GLY A 1 173 ? 20.304 -8.980 -34.878 1.00 90.56 173 GLY A CA 1
ATOM 1419 C C . GLY A 1 173 ? 21.368 -8.061 -35.494 1.00 90.56 173 GLY A C 1
ATOM 1420 O O . GLY A 1 173 ? 21.830 -8.321 -36.604 1.00 90.56 173 GLY A O 1
ATOM 1421 N N . GLU A 1 174 ? 21.749 -6.981 -34.807 1.00 92.19 174 GLU A N 1
ATOM 1422 C CA . GLU A 1 174 ? 22.790 -6.051 -35.255 1.00 92.19 174 GLU A CA 1
ATOM 1423 C C . GLU A 1 174 ? 24.112 -6.247 -34.496 1.00 92.19 174 GLU A C 1
ATOM 1425 O O . GLU A 1 174 ? 24.182 -6.859 -33.432 1.00 92.19 174 GLU A O 1
ATOM 1430 N N . ASP A 1 175 ? 25.188 -5.677 -35.040 1.00 93.50 175 ASP A N 1
ATOM 1431 C CA . ASP A 1 175 ? 26.491 -5.647 -34.386 1.00 93.50 175 ASP A CA 1
ATOM 1432 C C . ASP A 1 175 ? 26.531 -4.634 -33.222 1.00 93.50 175 ASP A C 1
ATOM 1434 O O . ASP A 1 175 ? 26.129 -3.468 -33.347 1.00 93.50 175 ASP A O 1
ATOM 1438 N N . ALA A 1 176 ? 27.085 -5.063 -32.086 1.00 91.62 176 ALA A N 1
ATOM 1439 C CA . ALA A 1 176 ? 27.145 -4.271 -30.860 1.00 91.62 176 ALA A CA 1
ATOM 1440 C C . ALA A 1 176 ? 27.942 -2.967 -31.022 1.00 91.62 176 ALA A C 1
ATOM 1442 O O . ALA A 1 176 ? 27.590 -1.947 -30.420 1.00 91.62 176 ALA A O 1
ATOM 1443 N N . ASN A 1 177 ? 28.985 -2.950 -31.859 1.00 92.88 177 ASN A N 1
ATOM 1444 C CA . ASN A 1 177 ? 29.765 -1.736 -32.098 1.00 92.88 177 ASN A CA 1
ATOM 1445 C C . ASN A 1 177 ? 28.945 -0.695 -32.883 1.00 92.88 177 ASN A C 1
ATOM 1447 O O . ASN A 1 177 ? 28.965 0.501 -32.572 1.00 92.88 177 ASN A O 1
ATOM 1451 N N . THR A 1 178 ? 28.137 -1.153 -33.840 1.00 91.19 178 THR A N 1
ATOM 1452 C CA . THR A 1 178 ? 27.191 -0.301 -34.577 1.00 91.19 178 THR A CA 1
ATOM 1453 C C . THR A 1 178 ? 26.142 0.319 -33.649 1.00 91.19 178 THR A C 1
ATOM 1455 O O . THR A 1 178 ? 25.918 1.538 -33.685 1.00 91.19 178 THR A O 1
ATOM 1458 N N . VAL A 1 179 ? 25.550 -0.482 -32.756 1.00 91.69 179 VAL A N 1
ATOM 1459 C CA . VAL A 1 179 ? 24.605 -0.003 -31.733 1.00 91.69 179 VAL A CA 1
ATOM 1460 C C . VAL A 1 179 ? 25.277 0.992 -30.783 1.00 91.69 179 VAL A C 1
ATOM 1462 O O . VAL A 1 179 ? 24.727 2.069 -30.553 1.00 91.69 179 VAL A O 1
ATOM 1465 N N . SER A 1 180 ? 26.498 0.714 -30.320 1.00 93.31 180 SER A N 1
ATOM 1466 C CA . SER A 1 180 ? 27.269 1.602 -29.436 1.00 93.31 180 SER A CA 1
ATOM 1467 C C . SER A 1 180 ? 27.497 2.991 -30.048 1.00 93.31 180 SER A C 1
ATOM 1469 O O . SER A 1 180 ? 27.236 4.026 -29.421 1.00 93.31 180 SER A O 1
ATOM 1471 N N . HIS A 1 181 ? 27.906 3.049 -31.320 1.00 94.12 181 HIS A N 1
ATOM 1472 C CA . HIS A 1 181 ? 28.082 4.318 -32.027 1.00 94.12 181 HIS A CA 1
ATOM 1473 C C . HIS A 1 181 ? 26.770 5.096 -32.178 1.00 94.12 181 HIS A C 1
ATOM 1475 O O . HIS A 1 181 ? 26.752 6.321 -31.996 1.00 94.12 181 HIS A O 1
ATOM 1481 N N . ARG A 1 182 ? 25.668 4.409 -32.500 1.00 93.44 182 ARG A N 1
ATOM 1482 C CA . ARG A 1 182 ? 24.336 5.020 -32.626 1.00 93.44 182 ARG A CA 1
ATOM 1483 C C . ARG A 1 182 ? 23.833 5.536 -31.276 1.00 93.44 182 ARG A C 1
ATOM 1485 O O . ARG A 1 182 ? 23.371 6.677 -31.214 1.00 93.44 182 ARG A O 1
ATOM 1492 N N . TYR A 1 183 ? 24.024 4.772 -30.202 1.00 94.62 183 TYR A N 1
ATOM 1493 C CA . TYR A 1 183 ? 23.692 5.159 -28.831 1.00 94.62 183 TYR A CA 1
ATOM 1494 C C . TYR A 1 183 ? 24.454 6.416 -28.400 1.00 94.62 183 TYR A C 1
ATOM 1496 O O . TYR A 1 183 ? 23.848 7.420 -28.024 1.00 94.62 183 TYR A O 1
ATOM 1504 N N . ARG A 1 184 ? 25.779 6.455 -28.590 1.00 94.88 184 ARG A N 1
ATOM 1505 C CA . ARG A 1 184 ? 26.593 7.642 -28.276 1.00 94.88 184 ARG A CA 1
ATOM 1506 C C . ARG A 1 184 ? 26.131 8.894 -29.033 1.00 94.88 184 ARG A C 1
ATOM 1508 O O . ARG A 1 184 ? 26.129 9.992 -28.471 1.00 94.88 184 ARG A O 1
ATOM 1515 N N . ARG A 1 185 ? 25.742 8.764 -30.308 1.00 94.50 185 ARG A N 1
ATOM 1516 C CA . ARG A 1 185 ? 25.184 9.884 -31.091 1.00 94.50 185 ARG A CA 1
ATOM 1517 C C . ARG A 1 185 ? 23.846 10.359 -30.521 1.00 94.50 185 ARG A C 1
ATOM 1519 O O . ARG A 1 185 ? 23.646 11.570 -30.429 1.00 94.50 185 ARG A O 1
ATOM 1526 N N . ALA A 1 186 ? 22.973 9.435 -30.118 1.00 93.56 186 ALA A N 1
ATOM 1527 C CA . ALA A 1 186 ? 21.687 9.747 -29.499 1.00 93.56 186 ALA A CA 1
ATOM 1528 C C . ALA A 1 186 ? 21.867 10.521 -28.182 1.00 93.56 186 ALA A C 1
ATOM 1530 O O . ALA A 1 186 ? 21.319 11.613 -28.044 1.00 93.56 186 ALA A O 1
ATOM 1531 N N . ILE A 1 187 ? 22.738 10.048 -27.283 1.00 94.06 187 ILE A N 1
ATOM 1532 C CA . ILE A 1 187 ? 23.042 10.729 -26.014 1.00 94.06 187 ILE A CA 1
ATOM 1533 C C . ILE A 1 187 ? 23.607 12.135 -26.244 1.00 94.06 187 ILE A C 1
ATOM 1535 O O . ILE A 1 187 ? 23.185 13.090 -25.596 1.00 94.06 187 ILE A O 1
ATOM 1539 N N . ASN A 1 188 ? 24.521 12.313 -27.201 1.00 93.38 188 ASN A N 1
ATOM 1540 C CA . ASN A 1 188 ? 25.049 13.643 -27.524 1.00 93.38 188 ASN A CA 1
ATOM 1541 C C . ASN A 1 188 ? 23.975 14.593 -28.079 1.00 93.38 188 ASN A C 1
ATOM 1543 O O . ASN A 1 188 ? 24.060 15.803 -27.866 1.00 93.38 188 ASN A O 1
ATOM 1547 N N . LYS A 1 189 ? 22.974 14.069 -28.796 1.00 92.06 189 LYS A N 1
ATOM 1548 C CA . LYS A 1 189 ? 21.833 14.856 -29.277 1.00 92.06 189 LYS A CA 1
ATOM 1549 C C . LYS A 1 189 ? 20.927 15.269 -28.115 1.00 92.06 189 LYS A C 1
ATOM 1551 O O . LYS A 1 189 ? 20.587 16.445 -28.028 1.00 92.06 189 LYS A O 1
ATOM 1556 N N . LEU A 1 190 ? 20.610 14.339 -27.213 1.00 91.31 190 LEU A N 1
ATOM 1557 C CA . LEU A 1 190 ? 19.819 14.609 -26.010 1.00 91.31 190 LEU A CA 1
ATOM 1558 C C . LEU A 1 190 ? 20.505 15.639 -25.109 1.00 91.31 190 LEU A C 1
ATOM 1560 O O . LEU A 1 190 ? 19.884 16.632 -24.751 1.00 91.31 190 LEU A O 1
ATOM 1564 N N . LYS A 1 191 ? 21.814 15.496 -24.850 1.00 90.38 191 LYS A N 1
ATOM 1565 C CA . LYS A 1 191 ? 22.600 16.483 -24.087 1.00 90.38 191 LYS A CA 1
ATOM 1566 C C . LYS A 1 191 ? 22.444 17.901 -24.637 1.00 90.38 191 LYS A C 1
ATOM 1568 O O . LYS A 1 191 ? 22.273 18.830 -23.862 1.00 90.38 191 LYS A O 1
ATOM 1573 N N . LYS A 1 192 ? 22.464 18.066 -25.965 1.00 89.94 192 LYS A N 1
ATOM 1574 C CA . LYS A 1 192 ? 22.261 19.369 -26.622 1.00 89.94 192 LYS A CA 1
ATOM 1575 C C . LYS A 1 192 ? 20.822 19.880 -26.531 1.00 89.94 192 LYS A C 1
ATOM 1577 O O . LYS A 1 192 ? 20.628 21.090 -26.555 1.00 89.94 192 LYS A O 1
ATOM 1582 N N . ALA A 1 193 ? 19.832 18.990 -26.520 1.00 85.31 193 ALA A N 1
ATOM 1583 C CA . ALA A 1 193 ? 18.426 19.362 -26.385 1.00 85.31 193 ALA A CA 1
ATOM 1584 C C . ALA A 1 193 ? 18.143 19.858 -24.959 1.00 85.31 193 ALA A C 1
ATOM 1586 O O . ALA A 1 193 ? 17.666 20.976 -24.779 1.00 85.31 193 ALA A O 1
ATOM 1587 N N . PHE A 1 194 ? 18.564 19.095 -23.949 1.00 84.00 194 PHE A N 1
ATOM 1588 C CA . PHE A 1 194 ? 18.384 19.463 -22.546 1.00 84.00 194 PHE A CA 1
ATOM 1589 C C . PHE A 1 194 ? 19.260 20.648 -22.119 1.00 84.00 194 PHE A C 1
ATOM 1591 O O . PHE A 1 194 ? 18.813 21.466 -21.331 1.00 84.00 194 PHE A O 1
ATOM 1598 N N . SER A 1 195 ? 20.454 20.837 -22.694 1.00 80.06 195 SER A N 1
ATOM 1599 C CA . SER A 1 195 ? 21.282 22.019 -22.392 1.00 80.06 195 SER A CA 1
ATOM 1600 C C . SER A 1 195 ? 20.747 23.332 -22.976 1.00 80.06 195 SER A C 1
ATOM 1602 O O . SER A 1 195 ? 21.229 24.398 -22.611 1.00 80.06 195 SER A O 1
ATOM 1604 N N . LYS A 1 196 ? 19.843 23.272 -23.963 1.00 71.88 196 LYS A N 1
ATOM 1605 C CA . LYS A 1 196 ? 19.234 24.456 -24.598 1.00 71.88 196 LYS A CA 1
ATOM 1606 C C . LYS A 1 196 ? 17.889 24.830 -23.989 1.00 71.88 196 LYS A C 1
ATOM 1608 O O . LYS A 1 196 ? 17.395 25.921 -24.254 1.00 71.88 196 LYS A O 1
ATOM 1613 N N . THR A 1 197 ? 17.300 23.922 -23.225 1.00 59.75 197 THR A N 1
ATOM 1614 C CA . THR A 1 197 ? 16.007 24.128 -22.589 1.00 59.75 197 THR A CA 1
ATOM 1615 C C . THR A 1 197 ? 16.288 24.793 -21.245 1.00 59.75 197 THR A C 1
ATOM 1617 O O . THR A 1 197 ? 16.794 24.144 -20.335 1.00 59.75 197 THR A O 1
ATOM 1620 N N . SER A 1 198 ? 16.080 26.109 -21.142 1.00 52.62 198 SER A N 1
ATOM 1621 C CA . SER A 1 198 ? 16.053 26.776 -19.838 1.00 52.62 198 SER A CA 1
ATOM 1622 C C . SER A 1 198 ? 14.761 26.354 -19.145 1.00 52.62 198 SER A C 1
ATOM 1624 O O . SER A 1 198 ? 13.686 26.693 -19.642 1.00 52.62 198 SER A O 1
ATOM 1626 N N . PHE A 1 199 ? 14.878 25.574 -18.074 1.00 47.53 199 PHE A N 1
ATOM 1627 C CA . PHE A 1 199 ? 13.769 25.309 -17.160 1.00 47.53 199 PHE A CA 1
ATOM 1628 C C . PHE A 1 199 ? 13.410 26.573 -16.375 1.00 47.53 199 PHE A C 1
ATOM 1630 O O . PHE A 1 199 ? 14.347 27.346 -16.059 1.00 47.53 199 PHE A O 1
#

Sequence (199 aa):
MGRYFYKHQPLFVPIALLLRTRQKGRNIMKIKIRYENEYQTLEVENVELERWLNISISEDESQEDYEQRIQDVIEERFNRPDYNSWHKHDRHTGNAYMKSKDGTIEVNAEEAIMYRAADKSVFDGSIDGVHNQLEYEECCETLRSLLKPAVADMVIAIALDGYTVGEYAASIGEDANTVSHRYRRAINKLKKAFSKTSF

InterPro domains:
  IPR013324 RNA polymerase sigma factor, region 3/4-like [SSF88659] (133-196)
  IPR053812 RNA polymerase sigma-70 ECF-like, HTH domain [PF07638] (119-193)

Radius of gyration: 35.76 Å; chains: 1; bounding box: 72×46×92 Å

Organism: NCBI:txid169435

Foldseek 3Di:
DDDDDDDPDPPPDPPVPPDDDDDDPFPWDWEWADDPHDTDIDTHGPVVLCVVLVDDDDPPDDPVRVNVVSNVSRCVPGVDPVNNVVCVVCVPVDFQWDQDPVGIDGPSDPVSVCVPDPDNCVVCVVVVVVVVVVVLVVQLVVLVVQDPPVLSVLCCCVPPVPDDLVRVCVVVVHDSVVSVVSNVVSVVSVVVVVVPDDD

pLDDT: mean 71.53, std 18.71, range [31.44, 94.88]

Secondary structure (DSSP, 8-state):
--------------GGG------TT--EEEEEEEETTEEEEEEEEHHHHHHHHT-PPPTT--HHHHHHHHHHHHHHHTS-TTHHHHHHHGGG----EEEETTEEEE--SHHHHHHH-S--HHHHHHHHHHHHHHHHHHHHHHHHHHS-HHHHHHHHHHHTS---HHHHHHHHT--HHHHHHHHHHHHHHHHHHHTT---